Protein 5O58 (pdb70)

Organism: Thermotoga maritima (strain ATCC 43589 / DSM 3109 / JCM 10099 / NBRC 100826 / MSB8) (NCBI:txid243274)

Secondary structure (DSSP, 8-state):
---HHHHHHHHHT-SEEEEE--SS--HHHHHHHHHHHHHHHHTT-EEEEE-SSPPPGGGTTSTTGGGEESS-----SEEEEES-SSGGGGGGGGGGGGTS-EEEEE--TT----SSEEEE-TTSS-HHHHHHHHHHHHT----HHHHHHHHHHHHHHTTTTTSTT--HHHHHHHHHHHHTT--HHHHHHHHHS---HHHHHHHHHHHHH-EEETTTTEEEEEE-HHHHHHTT--TTTTTTHHHHHHTSTT-SEEEEEEE-STTEEEEEEEESSS--HHHHHHHTT-EEETTEEEEEEES--HHHHHHHHHHHHHHHHHHHH--

Solvent-accessible surface area: 14867 Å² total; per-residue (Å²): 115,34,38,48,116,64,0,22,112,2,0,60,100,41,82,77,0,3,0,0,0,6,33,78,6,61,6,0,0,0,0,0,0,0,0,0,0,22,0,0,59,100,64,67,22,98,4,55,0,0,1,41,73,117,40,18,71,23,6,117,126,5,33,121,17,135,56,16,42,89,113,26,146,43,109,13,65,0,0,0,0,0,5,1,20,21,39,91,75,0,14,90,11,71,82,39,40,131,146,17,58,3,0,0,0,0,4,55,78,66,16,83,74,36,13,100,69,18,22,39,36,70,77,10,11,0,0,0,1,0,0,17,58,0,0,147,52,30,60,18,150,22,70,58,61,1,0,8,0,0,12,0,0,0,0,34,38,0,10,39,50,175,61,95,53,24,72,130,77,2,106,92,1,9,140,77,0,68,158,72,34,8,72,33,122,36,0,25,76,8,33,85,125,47,136,64,166,58,21,121,130,0,41,49,23,0,88,137,63,47,86,80,50,57,149,22,84,0,0,39,0,69,0,32,36,72,1,0,96,137,29,109,6,51,48,60,11,4,84,53,18,5,23,97,0,34,77,59,232,37,2,8,0,0,0,1,0,16,24,43,75,156,17,60,0,72,0,12,0,58,1,76,108,100,8,54,0,39,80,1,0,147,84,41,67,20,15,30,82,65,53,31,8,15,4,63,32,111,69,79,140,10,114,91,3,21,69,139,1,15,54,52,0,32,86,47,8,99,114,32,95,150,138

InterPro domains:
  IPR001667 DDH domain [PF01368] (13-151)
  IPR003156 DHHA1 domain [PF02272] (212-308)
  IPR038763 DHH phosphoesterase superfamily [SSF64182] (11-306)
  IPR051319 Bifunctional oligoribonuclease/pAp-phosphatase and c-di-AMP PDE [PTHR47618] (1-319)

Structure (mmCIF, N/CA/C/O backbone):
data_5O58
#
_entry.id   5O58
#
_cell.length_a   70.370
_cell.length_b   88.340
_cell.length_c   124.270
_cell.angle_alpha   90.00
_cell.angle_beta   90.00
_cell.angle_gamma   90.00
#
_symmetry.space_group_name_H-M   'C 2 2 21'
#
loop_
_entity.id
_entity.type
_entity.pdbx_description
1 polymer 'phosphodiesterase TM1595'
2 polymer "RNA (5'-R(P*AP*G)-3')"
3 non-polymer 1,2-ETHANEDIOL
4 non-polymer 'ISOPROPYL ALCOHOL'
5 non-polymer 'CHLORIDE ION'
6 water water
#
loop_
_atom_site.group_PDB
_atom_site.id
_atom_site.type_symbol
_atom_site.label_atom_id
_atom_site.label_alt_id
_atom_site.label_comp_id
_atom_site.label_asym_id
_atom_site.label_entity_id
_atom_site.label_seq_id
_atom_site.pdbx_PDB_ins_code
_atom_site.Cartn_x
_atom_site.Cartn_y
_atom_site.Cartn_z
_atom_site.occupancy
_atom_site.B_iso_or_equiv
_atom_site.auth_seq_id
_atom_site.auth_comp_id
_atom_site.auth_asym_id
_atom_site.auth_atom_id
_atom_site.pdbx_PDB_model_num
ATOM 1 N N . GLY A 1 3 ? 3.771 -26.146 -1.331 1.00 84.68 -2 GLY A N 1
ATOM 2 C CA . GLY A 1 3 ? 2.391 -26.277 -0.901 1.00 82.18 -2 GLY A CA 1
ATOM 3 C C . GLY A 1 3 ? 1.678 -27.435 -1.570 1.00 79.94 -2 GLY A C 1
ATOM 4 O O . GLY A 1 3 ? 2.316 -28.385 -2.028 1.00 84.08 -2 GLY A O 1
ATOM 5 N N . SER A 1 4 ? 0.350 -27.361 -1.623 1.00 62.69 -1 SER A N 1
ATOM 6 C CA . SER A 1 4 ? -0.421 -28.398 -2.291 1.00 55.92 -1 SER A CA 1
ATOM 7 C C . SER A 1 4 ? -0.156 -28.368 -3.790 1.00 52.52 -1 SER A C 1
ATOM 8 O O . SER A 1 4 ? 0.025 -27.301 -4.385 1.00 44.19 -1 SER A O 1
ATOM 11 N N . GLY A 1 5 ? -0.110 -29.555 -4.395 1.00 41.23 0 GLY A N 1
ATOM 12 C CA . GLY A 1 5 ? -0.060 -29.671 -5.835 1.00 35.23 0 GLY A CA 1
ATOM 13 C C . GLY A 1 5 ? -1.452 -29.712 -6.426 1.00 34.74 0 GLY A C 1
ATOM 14 O O . GLY A 1 5 ? -2.462 -29.569 -5.735 1.00 32.75 0 GLY A O 1
ATOM 15 N N . MET A 1 6 ? -1.497 -29.931 -7.740 1.00 27.90 1 MET A N 1
ATOM 16 C CA . MET A 1 6 ? -2.783 -29.971 -8.424 1.00 28.76 1 MET A CA 1
ATOM 17 C C . MET A 1 6 ? -3.652 -31.120 -7.925 1.00 28.30 1 MET A C 1
ATOM 18 O O . MET A 1 6 ? -4.872 -30.975 -7.807 1.00 27.77 1 MET A O 1
ATOM 23 N N . ASP A 1 7 ? -3.051 -32.284 -7.663 1.00 30.67 2 ASP A N 1
ATOM 24 C CA . ASP A 1 7 ? -3.853 -33.447 -7.298 1.00 32.97 2 ASP A CA 1
ATOM 25 C C . ASP A 1 7 ? -4.670 -33.189 -6.039 1.00 28.88 2 ASP A C 1
ATOM 26 O O . ASP A 1 7 ? -5.834 -33.602 -5.949 1.00 29.00 2 ASP A O 1
ATOM 31 N N . GLU A 1 8 ? -4.087 -32.490 -5.066 1.00 29.46 3 GLU A N 1
ATOM 32 C CA . GLU A 1 8 ? -4.821 -32.176 -3.846 1.00 27.91 3 GLU A CA 1
ATOM 33 C C . GLU A 1 8 ? -5.969 -31.208 -4.117 1.00 29.29 3 GLU A C 1
ATOM 34 O O . GLU A 1 8 ? -7.059 -31.362 -3.553 1.00 29.04 3 GLU A O 1
ATOM 40 N N . ILE A 1 9 ? -5.747 -30.208 -4.981 1.00 26.33 4 ILE A N 1
ATOM 41 C CA . ILE A 1 9 ? -6.817 -29.273 -5.322 1.00 28.37 4 ILE A CA 1
ATOM 42 C C . ILE A 1 9 ? -7.939 -29.997 -6.060 1.00 28.34 4 ILE A C 1
ATOM 43 O O . ILE A 1 9 ? -9.123 -29.756 -5.803 1.00 26.66 4 ILE A O 1
ATOM 48 N N . VAL A 1 10 ? -7.586 -30.885 -6.997 1.00 26.86 5 VAL A N 1
ATOM 49 C CA . VAL A 1 10 ? -8.604 -31.651 -7.712 1.00 27.04 5 VAL A CA 1
ATOM 50 C C . VAL A 1 10 ? -9.444 -32.459 -6.731 1.00 28.72 5 VAL A C 1
ATOM 51 O O . VAL A 1 10 ? -10.676 -32.523 -6.848 1.00 26.04 5 VAL A O 1
ATOM 55 N N . LYS A 1 11 ? -8.801 -33.053 -5.721 1.00 26.08 6 LYS A N 1
ATOM 56 C CA . LYS A 1 11 ? -9.539 -33.824 -4.728 1.00 26.56 6 LYS A CA 1
ATOM 57 C C . LYS A 1 11 ? -10.507 -32.935 -3.952 1.00 28.97 6 LYS A C 1
ATOM 58 O O . LYS A 1 11 ? -11.684 -33.273 -3.786 1.00 29.03 6 LYS A O 1
ATOM 64 N N . VAL A 1 12 ? -10.030 -31.779 -3.479 1.00 27.36 7 VAL A N 1
ATOM 65 C CA . VAL A 1 12 ? -10.895 -30.887 -2.707 1.00 27.76 7 VAL A CA 1
ATOM 66 C C . VAL A 1 12 ? -12.069 -30.410 -3.552 1.00 26.64 7 VAL A C 1
ATOM 67 O O . VAL A 1 12 ? -13.214 -30.404 -3.089 1.00 26.83 7 VAL A O 1
ATOM 71 N N . LEU A 1 13 ? -11.814 -30.031 -4.815 1.00 23.54 8 LEU A N 1
ATOM 72 C CA . LEU A 1 13 ? -12.908 -29.609 -5.690 1.00 22.65 8 LEU A CA 1
ATOM 73 C C . LEU A 1 13 ? -13.914 -30.736 -5.894 1.00 28.65 8 LEU A C 1
ATOM 74 O O . LEU A 1 13 ? -15.125 -30.494 -5.966 1.00 26.13 8 LEU A O 1
ATOM 79 N N A SER A 1 14 ? -13.430 -31.975 -5.999 0.65 26.35 9 SER A N 1
ATOM 80 N N B SER A 1 14 ? -13.430 -31.978 -5.991 0.35 26.64 9 SER A N 1
ATOM 81 C CA A SER A 1 14 ? -14.329 -33.105 -6.203 0.65 26.45 9 SER A CA 1
ATOM 82 C CA B SER A 1 14 ? -14.330 -33.109 -6.193 0.35 26.33 9 SER A CA 1
ATOM 83 C C A SER A 1 14 ? -15.207 -33.376 -4.987 0.65 26.79 9 SER A C 1
ATOM 84 C C B SER A 1 14 ? -15.236 -33.335 -4.991 0.35 27.86 9 SER A C 1
ATOM 85 O O A SER A 1 14 ? -16.268 -33.995 -5.129 0.65 33.22 9 SER A O 1
ATOM 86 O O B SER A 1 14 ? -16.335 -33.882 -5.140 0.35 30.38 9 SER A O 1
ATOM 91 N N . GLN A 1 15 ? -14.806 -32.919 -3.805 1.00 29.21 10 GLN A N 1
ATOM 92 C CA . GLN A 1 15 ? -15.518 -33.235 -2.574 1.00 27.12 10 GLN A CA 1
ATOM 93 C C . GLN A 1 15 ? -16.596 -32.224 -2.207 1.00 31.15 10 GLN A C 1
ATOM 94 O O . GLN A 1 15 ? -17.296 -32.426 -1.209 1.00 32.49 10 GLN A O 1
ATOM 100 N N . HIS A 1 16 ? -16.752 -31.145 -2.970 1.00 28.94 11 HIS A N 1
ATOM 101 C CA . HIS A 1 16 ? -17.714 -30.110 -2.627 1.00 27.77 11 HIS A CA 1
ATOM 102 C C . HIS A 1 16 ? -18.539 -29.763 -3.853 1.00 26.21 11 HIS A C 1
ATOM 103 O O . HIS A 1 16 ? -17.998 -29.646 -4.954 1.00 27.30 11 HIS A O 1
ATOM 110 N N . ASP A 1 17 ? -19.848 -29.593 -3.663 1.00 28.11 12 ASP A N 1
ATOM 111 C CA . ASP A 1 17 ? -20.727 -29.368 -4.805 1.00 28.25 12 ASP A CA 1
ATOM 112 C C . ASP A 1 17 ? -21.363 -27.987 -4.847 1.00 27.77 12 ASP A C 1
ATOM 113 O O . ASP A 1 17 ? -22.036 -27.670 -5.831 1.00 30.18 12 ASP A O 1
ATOM 118 N N . ARG A 1 18 ? -21.188 -27.161 -3.820 1.00 27.00 13 ARG A N 1
ATOM 119 C CA . ARG A 1 18 ? -21.680 -25.787 -3.827 1.00 25.33 13 ARG A CA 1
ATOM 120 C C . ARG A 1 18 ? -20.470 -24.884 -3.677 1.00 26.51 13 ARG A C 1
ATOM 121 O O . ARG A 1 18 ? -19.876 -24.803 -2.595 1.00 28.04 13 ARG A O 1
ATOM 129 N N . ILE A 1 19 ? -20.098 -24.216 -4.762 1.00 25.90 14 ILE A N 1
ATOM 130 C CA . ILE A 1 19 ? -18.801 -23.566 -4.861 1.00 26.25 14 ILE A CA 1
ATOM 131 C C . ILE A 1 19 ? -18.996 -22.136 -5.339 1.00 26.56 14 ILE A C 1
ATOM 132 O O . ILE A 1 19 ? -19.753 -21.890 -6.284 1.00 26.19 14 ILE A O 1
ATOM 137 N N . LEU A 1 20 ? -18.327 -21.195 -4.683 1.00 23.78 15 LEU A N 1
ATOM 138 C CA . LEU A 1 20 ? -18.248 -19.815 -5.153 1.00 24.92 15 LEU A CA 1
ATOM 139 C C . LEU A 1 20 ? -16.845 -19.581 -5.695 1.00 24.10 15 LEU A C 1
ATOM 140 O O . LEU A 1 20 ? -15.861 -19.736 -4.958 1.00 25.64 15 LEU A O 1
ATOM 145 N N . VAL A 1 21 ? -16.754 -19.264 -6.989 1.00 21.92 16 VAL A N 1
ATOM 146 C CA . VAL A 1 21 ? -15.486 -18.955 -7.644 1.00 21.42 16 VAL A CA 1
ATOM 147 C C . VAL A 1 21 ? -15.319 -17.447 -7.665 1.00 23.94 16 VAL A C 1
ATOM 148 O O . VAL A 1 21 ? -16.184 -16.736 -8.193 1.00 27.59 16 VAL A O 1
ATOM 152 N N . VAL A 1 22 ? -14.202 -16.953 -7.131 1.00 21.84 17 VAL A N 1
ATOM 153 C CA . VAL A 1 22 ? -13.987 -15.516 -6.975 1.00 22.45 17 VAL A CA 1
ATOM 154 C C . VAL A 1 22 ? -12.690 -15.119 -7.660 1.00 23.46 17 VAL A C 1
ATOM 155 O O . VAL A 1 22 ? -11.663 -15.786 -7.492 1.00 25.97 17 VAL A O 1
ATOM 159 N N . GLY A 1 23 ? -12.747 -14.047 -8.452 1.00 22.96 18 GLY A N 1
ATOM 160 C CA . GLY A 1 23 ? -11.574 -13.430 -9.022 1.00 23.10 18 GLY A CA 1
ATOM 161 C C . GLY A 1 23 ? -11.257 -12.106 -8.345 1.00 23.64 18 GLY A C 1
ATOM 162 O O . GLY A 1 23 ? -11.909 -11.688 -7.393 1.00 27.07 18 GLY A O 1
ATOM 163 N N . HIS A 1 24 ? -10.218 -11.456 -8.855 1.00 26.04 19 HIS A N 1
ATOM 164 C CA . HIS A 1 24 ? -9.704 -10.252 -8.223 1.00 25.76 19 HIS A CA 1
ATOM 165 C C . HIS A 1 24 ? -10.304 -8.989 -8.827 1.00 27.78 19 HIS A C 1
ATOM 166 O O . HIS A 1 24 ? -10.794 -8.968 -9.963 1.00 30.10 19 HIS A O 1
ATOM 173 N N . ILE A 1 25 ? -10.255 -7.921 -8.026 1.00 27.63 20 ILE A N 1
ATOM 174 C CA . ILE A 1 25 ? -10.625 -6.603 -8.509 1.00 28.34 20 ILE A CA 1
ATOM 175 C C . ILE A 1 25 ? -9.647 -6.168 -9.600 1.00 32.58 20 ILE A C 1
ATOM 176 O O . ILE A 1 25 ? -8.544 -6.711 -9.742 1.00 30.28 20 ILE A O 1
ATOM 181 N N . MET A 1 26 ? -10.055 -5.162 -10.369 1.00 29.46 21 MET A N 1
ATOM 182 C CA . MET A 1 26 ? -9.405 -4.817 -11.625 1.00 27.57 21 MET A CA 1
ATOM 183 C C . MET A 1 26 ? -9.165 -6.081 -12.448 1.00 27.68 21 MET A C 1
ATOM 184 O O . MET A 1 26 ? -8.024 -6.410 -12.787 1.00 29.30 21 MET A O 1
ATOM 189 N N . PRO A 1 27 ? -10.223 -6.825 -12.767 1.00 26.15 22 PRO A N 1
ATOM 190 C CA . PRO A 1 27 ? -10.038 -8.102 -13.463 1.00 24.55 22 PRO A CA 1
ATOM 191 C C . PRO A 1 27 ? -9.434 -7.902 -14.850 1.00 27.78 22 PRO A C 1
ATOM 192 O O . PRO A 1 27 ? -9.771 -6.951 -15.562 1.00 30.90 22 PRO A O 1
ATOM 196 N N . ASP A 1 28 ? -8.517 -8.803 -15.218 1.00 24.94 23 ASP A N 1
ATOM 197 C CA . ASP A 1 28 ? -7.898 -8.824 -16.540 1.00 25.76 23 ASP A CA 1
ATOM 198 C C . ASP A 1 28 ? -8.335 -10.079 -17.300 1.00 23.38 23 ASP A C 1
ATOM 199 O O . ASP A 1 28 ? -9.230 -10.814 -16.865 1.00 22.43 23 ASP A O 1
ATOM 204 N N . GLY A 1 29 ? -7.706 -10.318 -18.460 1.00 22.48 24 GLY A N 1
ATOM 205 C CA . GLY A 1 29 ? -8.071 -11.481 -19.260 1.00 22.35 24 GLY A CA 1
ATOM 206 C C . GLY A 1 29 ? -7.903 -12.793 -18.514 1.00 22.00 24 GLY A C 1
ATOM 207 O O . GLY A 1 29 ? -8.775 -13.663 -18.563 1.00 22.09 24 GLY A O 1
ATOM 208 N N . ASP A 1 30 ? -6.776 -12.961 -17.817 1.00 20.98 25 ASP A N 1
ATOM 209 C CA . ASP A 1 30 ? -6.559 -14.206 -17.075 1.00 21.86 25 ASP A CA 1
ATOM 210 C C . ASP A 1 30 ? -7.575 -14.364 -15.944 1.00 22.11 25 ASP A C 1
ATOM 211 O O . ASP A 1 30 ? -8.029 -15.480 -15.652 1.00 22.42 25 ASP A O 1
ATOM 216 N N . CYS A 1 31 ? -7.961 -13.262 -15.296 1.00 21.32 26 CYS A N 1
ATOM 217 C CA . CYS A 1 31 ? -8.989 -13.361 -14.264 1.00 21.68 26 CYS A CA 1
ATOM 218 C C . CYS A 1 31 ? -10.307 -13.838 -14.858 1.00 21.61 26 CYS A C 1
ATOM 219 O O . CYS A 1 31 ? -10.903 -14.808 -14.375 1.00 20.97 26 CYS A O 1
ATOM 222 N N . VAL A 1 32 ? -10.781 -13.163 -15.911 1.00 20.98 27 VAL A N 1
ATOM 223 C CA . VAL A 1 32 ? -12.058 -13.536 -16.519 1.00 23.17 27 VAL A CA 1
ATOM 224 C C . VAL A 1 32 ? -11.991 -14.968 -17.036 1.00 22.49 27 VAL A C 1
ATOM 225 O O . VAL A 1 32 ? -12.904 -15.777 -16.814 1.00 22.54 27 VAL A O 1
ATOM 229 N N . SER A 1 33 ? -10.886 -15.302 -17.709 1.00 21.09 28 SER A N 1
ATOM 230 C CA . SER A 1 33 ? -10.687 -16.636 -18.272 1.00 20.96 28 SER A CA 1
ATOM 231 C C . SER A 1 33 ? -10.711 -17.704 -17.186 1.00 22.17 28 SER A C 1
ATOM 232 O O . SER A 1 33 ? -11.380 -18.738 -17.324 1.00 21.26 28 SER A O 1
ATOM 235 N N . SER A 1 34 ? -9.980 -17.469 -16.091 1.00 19.27 29 SER A N 1
ATOM 236 C CA . SER A 1 34 ? -9.887 -18.467 -15.029 1.00 21.40 29 SER A CA 1
ATOM 237 C C . SER A 1 34 ? -11.205 -18.602 -14.279 1.00 22.17 29 SER A C 1
ATOM 238 O O . SER A 1 34 ? -11.645 -19.721 -13.979 1.00 20.88 29 SER A O 1
ATOM 241 N N . VAL A 1 35 ? -11.848 -17.479 -13.957 1.00 20.92 30 VAL A N 1
ATOM 242 C CA . VAL A 1 35 ? -13.135 -17.541 -13.268 1.00 21.56 30 VAL A CA 1
ATOM 243 C C . VAL A 1 35 ? -14.144 -18.323 -14.098 1.00 20.28 30 VAL A C 1
ATOM 244 O O . VAL A 1 35 ? -14.800 -19.246 -13.602 1.00 22.73 30 VAL A O 1
ATOM 248 N N . LEU A 1 36 ? -14.318 -17.938 -15.368 1.00 19.41 31 LEU A N 1
ATOM 249 C CA . LEU A 1 36 ? -15.364 -18.566 -16.168 1.00 22.26 31 LEU A CA 1
ATOM 250 C C . LEU A 1 36 ? -15.002 -19.994 -16.559 1.00 22.21 31 LEU A C 1
ATOM 251 O O . LEU A 1 36 ? -15.876 -20.865 -16.585 1.00 21.56 31 LEU A O 1
ATOM 256 N N . SER A 1 37 ? -13.730 -20.271 -16.861 1.00 20.33 32 SER A N 1
ATOM 257 C CA . SER A 1 37 ? -13.380 -21.638 -17.255 1.00 19.63 32 SER A CA 1
ATOM 258 C C . SER A 1 37 ? -13.583 -22.610 -16.100 1.00 21.98 32 SER A C 1
ATOM 259 O O . SER A 1 37 ? -14.058 -23.735 -16.306 1.00 21.55 32 SER A O 1
ATOM 262 N N . LEU A 1 38 ? -13.237 -22.193 -14.876 1.00 20.42 33 LEU A N 1
ATOM 263 C CA . LEU A 1 38 ? -13.435 -23.079 -13.731 1.00 20.46 33 LEU A CA 1
ATOM 264 C C . LEU A 1 38 ? -14.909 -23.181 -13.368 1.00 21.25 33 LEU A C 1
ATOM 265 O O . LEU A 1 38 ? -15.400 -24.276 -13.067 1.00 21.30 33 LEU A O 1
ATOM 270 N N . THR A 1 39 ? -15.631 -22.054 -13.394 1.00 21.09 34 THR A N 1
ATOM 271 C CA . THR A 1 39 ? -17.057 -22.085 -13.075 1.00 21.76 34 THR A CA 1
ATOM 272 C C . THR A 1 39 ? -17.802 -23.019 -14.016 1.00 22.62 34 THR A C 1
ATOM 273 O O . THR A 1 39 ? -18.573 -23.886 -13.578 1.00 23.79 34 THR A O 1
ATOM 277 N N A LEU A 1 40 ? -17.575 -22.868 -15.323 0.55 22.87 35 LEU A N 1
ATOM 278 N N B LEU A 1 40 ? -17.583 -22.854 -15.323 0.45 22.58 35 LEU A N 1
ATOM 279 C CA A LEU A 1 40 ? -18.297 -23.693 -16.287 0.55 22.09 35 LEU A CA 1
ATOM 280 C CA B LEU A 1 40 ? -18.277 -23.687 -16.299 0.45 22.48 35 LEU A CA 1
ATOM 281 C C A LEU A 1 40 ? -17.833 -25.143 -16.241 0.55 24.05 35 LEU A C 1
ATOM 282 C C B LEU A 1 40 ? -17.838 -25.138 -16.202 0.45 24.17 35 LEU A C 1
ATOM 283 O O A LEU A 1 40 ? -18.645 -26.061 -16.409 0.55 22.88 35 LEU A O 1
ATOM 284 O O B LEU A 1 40 ? -18.667 -26.050 -16.303 0.45 23.57 35 LEU A O 1
ATOM 293 N N . GLY A 1 41 ? -16.536 -25.371 -16.025 1.00 24.14 36 GLY A N 1
ATOM 294 C CA . GLY A 1 41 ? -16.051 -26.737 -15.881 1.00 22.36 36 GLY A CA 1
ATOM 295 C C . GLY A 1 41 ? -16.685 -27.453 -14.704 1.00 23.53 36 GLY A C 1
ATOM 296 O O . GLY A 1 41 ? -17.149 -28.591 -14.826 1.00 23.15 36 GLY A O 1
ATOM 297 N N . LEU A 1 42 ? -16.754 -26.775 -13.558 1.00 22.08 37 LEU A N 1
ATOM 298 C CA . LEU A 1 42 ? -17.375 -27.373 -12.382 1.00 19.75 37 LEU A CA 1
ATOM 299 C C . LEU A 1 42 ? -18.863 -27.612 -12.605 1.00 24.36 37 LEU A C 1
ATOM 300 O O . LEU A 1 42 ? -19.414 -28.606 -12.121 1.00 23.86 37 LEU A O 1
ATOM 305 N N . GLU A 1 43 ? -19.535 -26.700 -13.314 1.00 22.00 38 GLU A N 1
ATOM 306 C CA . GLU A 1 43 ? -20.950 -26.890 -13.612 1.00 24.32 38 GLU A CA 1
ATOM 307 C C . GLU A 1 43 ? -21.178 -28.090 -14.518 1.00 22.68 38 GLU A C 1
ATOM 308 O O . GLU A 1 43 ? -22.221 -28.743 -14.413 1.00 24.26 38 GLU A O 1
ATOM 314 N N . LYS A 1 44 ? -20.234 -28.390 -15.419 1.00 22.02 39 LYS A N 1
ATOM 315 C CA . LYS A 1 44 ? -20.379 -29.582 -16.250 1.00 21.61 39 LYS A CA 1
ATOM 316 C C . LYS A 1 44 ? -20.279 -30.863 -15.435 1.00 24.73 39 LYS A C 1
ATOM 317 O O . LYS A 1 44 ? -20.774 -31.904 -15.881 1.00 24.61 39 LYS A O 1
ATOM 323 N N . LEU A 1 45 ? -19.668 -30.807 -14.246 1.00 23.51 40 LEU A N 1
ATOM 324 C CA . LEU A 1 45 ? -19.692 -31.931 -13.315 1.00 23.64 40 LEU A CA 1
ATOM 325 C C . LEU A 1 45 ? -20.979 -31.987 -12.511 1.00 23.03 40 LEU A C 1
ATOM 326 O O . LEU A 1 45 ? -21.110 -32.849 -11.627 1.00 28.08 40 LEU A O 1
ATOM 331 N N . GLY A 1 46 ? -21.924 -31.091 -12.784 1.00 23.62 41 GLY A N 1
ATOM 332 C CA . GLY A 1 46 ? -23.196 -31.058 -12.105 1.00 22.74 41 GLY A CA 1
ATOM 333 C C . GLY A 1 46 ? -23.230 -30.198 -10.862 1.00 23.46 41 GLY A C 1
ATOM 334 O O . GLY A 1 46 ? -24.255 -30.181 -10.164 1.00 24.62 41 GLY A O 1
ATOM 335 N N . LYS A 1 47 ? -22.148 -29.496 -10.553 1.00 22.20 42 LYS A N 1
ATOM 336 C CA . LYS A 1 47 ? -22.088 -28.761 -9.299 1.00 22.65 42 LYS A CA 1
ATOM 337 C C . LYS A 1 47 ? -22.834 -27.432 -9.411 1.00 24.45 42 LYS A C 1
ATOM 338 O O . LYS A 1 47 ? -23.034 -26.884 -10.506 1.00 24.48 42 LYS A O 1
ATOM 344 N N . GLU A 1 48 ? -23.266 -26.921 -8.257 1.00 24.53 43 GLU A N 1
ATOM 345 C CA . GLU A 1 48 ? -23.911 -25.617 -8.172 1.00 24.22 43 GLU A CA 1
ATOM 346 C C . GLU A 1 48 ? -22.824 -24.578 -7.914 1.00 25.66 43 GLU A C 1
ATOM 347 O O . GLU A 1 48 ? -22.192 -24.576 -6.850 1.00 26.34 43 GLU A O 1
ATOM 353 N N . VAL A 1 49 ? -22.614 -23.690 -8.878 1.00 25.72 44 VAL A N 1
ATOM 354 C CA . VAL A 1 49 ? -21.454 -22.809 -8.877 1.00 25.89 44 VAL A CA 1
ATOM 355 C C . VAL A 1 49 ? -21.897 -21.406 -9.248 1.00 27.56 44 VAL A C 1
ATOM 356 O O . VAL A 1 49 ? -22.612 -21.210 -10.236 1.00 27.62 44 VAL A O 1
ATOM 360 N N . LYS A 1 50 ? -21.482 -20.429 -8.457 1.00 23.71 45 LYS A N 1
ATOM 361 C CA A LYS A 1 50 ? -21.599 -19.033 -8.837 0.52 24.15 45 LYS A CA 1
ATOM 362 C CA B LYS A 1 50 ? -21.599 -19.037 -8.848 0.48 24.16 45 LYS A CA 1
ATOM 363 C C . LYS A 1 50 ? -20.201 -18.449 -8.968 1.00 24.76 45 LYS A C 1
ATOM 364 O O . LYS A 1 50 ? -19.238 -18.957 -8.383 1.00 25.77 45 LYS A O 1
ATOM 375 N N . ALA A 1 51 ? -20.103 -17.390 -9.764 1.00 23.14 46 ALA A N 1
ATOM 376 C CA . ALA A 1 51 ? -18.859 -16.688 -10.036 1.00 23.58 46 ALA A CA 1
ATOM 377 C C . ALA A 1 51 ? -19.017 -15.248 -9.578 1.00 27.19 46 ALA A C 1
ATOM 378 O O . ALA A 1 51 ? -20.093 -14.664 -9.731 1.00 28.43 46 ALA A O 1
ATOM 380 N N . ALA A 1 52 ? -17.952 -14.661 -9.035 1.00 24.87 47 ALA A N 1
ATOM 381 C CA . ALA A 1 52 ? -18.079 -13.305 -8.516 1.00 25.10 47 ALA A CA 1
ATOM 382 C C . ALA A 1 52 ? -16.764 -12.548 -8.619 1.00 27.90 47 ALA A C 1
ATOM 383 O O . ALA A 1 52 ? -15.689 -13.128 -8.446 1.00 25.43 47 ALA A O 1
ATOM 385 N N . VAL A 1 53 ? -16.871 -11.248 -8.908 1.00 26.70 48 VAL A N 1
ATOM 386 C CA . VAL A 1 53 ? -15.760 -10.298 -8.877 1.00 27.33 48 VAL A CA 1
ATOM 387 C C . VAL A 1 53 ? -16.309 -9.003 -8.295 1.00 26.35 48 VAL A C 1
ATOM 388 O O . VAL A 1 53 ? -17.347 -8.513 -8.748 1.00 29.54 48 VAL A O 1
ATOM 392 N N . ASP A 1 54 ? -15.639 -8.465 -7.273 1.00 25.65 49 ASP A N 1
ATOM 393 C CA . ASP A 1 54 ? -16.095 -7.243 -6.605 1.00 28.31 49 ASP A CA 1
ATOM 394 C C . ASP A 1 54 ? -15.583 -6.011 -7.352 1.00 31.31 49 ASP A C 1
ATOM 395 O O . ASP A 1 54 ? -14.858 -5.165 -6.817 1.00 33.26 49 ASP A O 1
ATOM 400 N N . TYR A 1 55 ? -15.995 -5.910 -8.613 1.00 26.35 50 TYR A N 1
ATOM 401 C CA . TYR A 1 55 ? -15.474 -4.872 -9.494 1.00 29.75 50 TYR A CA 1
ATOM 402 C C . TYR A 1 55 ? -16.246 -4.889 -10.804 1.00 29.47 50 TYR A C 1
ATOM 403 O O . TYR A 1 55 ? -16.731 -5.937 -11.249 1.00 30.38 50 TYR A O 1
ATOM 412 N N . LYS A 1 56 ? -16.329 -3.716 -11.427 1.00 33.39 51 LYS A N 1
ATOM 413 C CA . LYS A 1 56 ? -16.902 -3.626 -12.761 1.00 33.27 51 LYS A CA 1
ATOM 414 C C . LYS A 1 56 ? -16.064 -4.431 -13.748 1.00 32.29 51 LYS A C 1
ATOM 415 O O . LYS A 1 56 ? -14.830 -4.402 -13.710 1.00 31.18 51 LYS A O 1
ATOM 421 N N . ILE A 1 57 ? -16.744 -5.160 -14.622 1.00 30.71 52 ILE A N 1
ATOM 422 C CA . ILE A 1 57 ? -16.061 -5.930 -15.663 1.00 26.76 52 ILE A CA 1
ATOM 423 C C . ILE A 1 57 ? -15.733 -4.993 -16.825 1.00 27.46 52 ILE A C 1
ATOM 424 O O . ILE A 1 57 ? -16.634 -4.290 -17.312 1.00 30.55 52 ILE A O 1
ATOM 429 N N . PRO A 1 58 ? -14.476 -4.930 -17.270 1.00 25.86 53 PRO A N 1
ATOM 430 C CA . PRO A 1 58 ? -14.125 -4.029 -18.381 1.00 26.60 53 PRO A CA 1
ATOM 431 C C . PRO A 1 58 ? -14.944 -4.299 -19.633 1.00 30.59 53 PRO A C 1
ATOM 432 O O . PRO A 1 58 ? -15.311 -5.439 -19.935 1.00 27.52 53 PRO A O 1
ATOM 436 N N . TYR A 1 59 ? -15.178 -3.224 -20.396 1.00 27.92 54 TYR A N 1
ATOM 437 C CA . TYR A 1 59 ? -16.069 -3.301 -21.553 1.00 27.17 54 TYR A CA 1
ATOM 438 C C . TYR A 1 59 ? -15.586 -4.308 -22.591 1.00 26.32 54 TYR A C 1
ATOM 439 O O . TYR A 1 59 ? -16.405 -4.863 -23.331 1.00 29.26 54 TYR A O 1
ATOM 448 N N . VAL A 1 60 ? -14.277 -4.559 -22.676 1.00 24.94 55 VAL A N 1
ATOM 449 C CA . VAL A 1 60 ? -13.791 -5.456 -23.723 1.00 23.92 55 VAL A CA 1
ATOM 450 C C . VAL A 1 60 ? -14.275 -6.885 -23.526 1.00 27.02 55 VAL A C 1
ATOM 451 O O . VAL A 1 60 ? -14.147 -7.706 -24.442 1.00 26.47 55 VAL A O 1
ATOM 455 N N . PHE A 1 61 ? -14.850 -7.208 -22.367 1.00 24.55 56 PHE A N 1
ATOM 456 C CA . PHE A 1 61 ? -15.335 -8.559 -22.128 1.00 25.36 56 PHE A CA 1
ATOM 457 C C . PHE A 1 61 ? -16.822 -8.718 -22.400 1.00 27.69 56 PHE A C 1
ATOM 458 O O . PHE A 1 61 ? -17.334 -9.837 -22.296 1.00 27.68 56 PHE A O 1
ATOM 466 N N . GLU A 1 62 ? -17.515 -7.645 -22.796 1.00 28.41 57 GLU A N 1
ATOM 467 C CA . GLU A 1 62 ? -18.976 -7.648 -22.784 1.00 33.77 57 GLU A CA 1
ATOM 468 C C . GLU A 1 62 ? -19.594 -8.627 -23.779 1.00 31.64 57 GLU A C 1
ATOM 469 O O . GLU A 1 62 ? -20.734 -9.052 -23.569 1.00 32.68 57 GLU A O 1
ATOM 475 N N . LYS A 1 63 ? -18.899 -8.993 -24.854 1.00 30.09 58 LYS A N 1
ATOM 476 C CA . LYS A 1 63 ? -19.479 -9.926 -25.815 1.00 28.56 58 LYS A CA 1
ATOM 477 C C . LYS A 1 63 ? -19.042 -11.365 -25.587 1.00 30.57 58 LYS A C 1
ATOM 478 O O . LYS A 1 63 ? -19.446 -12.251 -26.351 1.00 30.06 58 LYS A O 1
ATOM 484 N N . PHE A 1 64 ? -18.264 -11.631 -24.543 1.00 25.57 59 PHE A N 1
ATOM 485 C CA . PHE A 1 64 ? -17.770 -12.982 -24.340 1.00 26.51 59 PHE A CA 1
ATOM 486 C C . PHE A 1 64 ? -18.899 -13.891 -23.863 1.00 26.28 59 PHE A C 1
ATOM 487 O O . PHE A 1 64 ? -19.761 -13.466 -23.083 1.00 27.00 59 PHE A O 1
ATOM 495 N N . PRO A 1 65 ? -18.918 -15.144 -24.301 1.00 26.85 60 PRO A N 1
ATOM 496 C CA . PRO A 1 65 ? -19.983 -16.055 -23.866 1.00 26.80 60 PRO A CA 1
ATOM 497 C C . PRO A 1 65 ? -19.977 -16.194 -22.352 1.00 26.95 60 PRO A C 1
ATOM 498 O O . PRO A 1 65 ? -18.922 -16.332 -21.731 1.00 26.12 60 PRO A O 1
ATOM 502 N N . TYR A 1 66 ? -21.168 -16.098 -21.760 1.00 24.64 61 TYR A N 1
ATOM 503 C CA . TYR A 1 66 ? -21.410 -16.297 -20.329 1.00 24.77 61 TYR A CA 1
ATOM 504 C C . TYR A 1 66 ? -20.754 -15.245 -19.450 1.00 27.33 61 TYR A C 1
ATOM 505 O O . TYR A 1 66 ? -20.617 -15.453 -18.238 1.00 27.28 61 TYR A O 1
ATOM 514 N N . ILE A 1 67 ? -20.369 -14.095 -20.006 1.00 25.90 62 ILE A N 1
ATOM 515 C CA . ILE A 1 67 ? -19.750 -13.077 -19.158 1.00 24.08 62 ILE A CA 1
ATOM 516 C C . ILE A 1 67 ? -20.704 -12.621 -18.061 1.00 27.73 62 ILE A C 1
ATOM 517 O O . ILE A 1 67 ? -20.266 -12.238 -16.971 1.00 25.68 62 ILE A O 1
ATOM 522 N N . ASP A 1 68 ? -22.016 -12.691 -18.305 1.00 28.97 63 ASP A N 1
ATOM 523 C CA . ASP A 1 68 ? -22.982 -12.275 -17.294 1.00 29.54 63 ASP A CA 1
ATOM 524 C C . ASP A 1 68 ? -23.046 -13.233 -16.112 1.00 29.31 63 ASP A C 1
ATOM 525 O O . ASP A 1 68 ? -23.682 -12.903 -15.107 1.00 32.06 63 ASP A O 1
ATOM 530 N N . LYS A 1 69 ? -22.419 -14.408 -16.216 1.00 26.37 64 LYS A N 1
ATOM 531 C CA . LYS A 1 69 ? -22.327 -15.322 -15.083 1.00 26.54 64 LYS A CA 1
ATOM 532 C C . LYS A 1 69 ? -21.499 -14.739 -13.941 1.00 26.44 64 LYS A C 1
ATOM 533 O O . LYS A 1 69 ? -21.696 -15.134 -12.784 1.00 31.66 64 LYS A O 1
ATOM 539 N N . ILE A 1 70 ? -20.596 -13.799 -14.220 1.00 25.22 65 ILE A N 1
ATOM 540 C CA . ILE A 1 70 ? -19.830 -13.157 -13.152 1.00 26.12 65 ILE A CA 1
ATOM 541 C C . ILE A 1 70 ? -20.703 -12.103 -12.479 1.00 29.66 65 ILE A C 1
ATOM 542 O O . ILE A 1 70 ? -21.120 -11.129 -13.116 1.00 29.50 65 ILE A O 1
ATOM 547 N N . GLU A 1 71 ? -20.962 -12.283 -11.187 1.00 26.43 66 GLU A N 1
ATOM 548 C CA . GLU A 1 71 ? -21.846 -11.420 -10.420 1.00 29.03 66 GLU A CA 1
ATOM 549 C C . GLU A 1 71 ? -21.050 -10.510 -9.494 1.00 35.54 66 GLU A C 1
ATOM 550 O O . GLU A 1 71 ? -19.935 -10.826 -9.075 1.00 32.46 66 GLU A O 1
ATOM 556 N N . GLU A 1 72 ? -21.659 -9.375 -9.154 1.00 33.04 67 GLU A N 1
ATOM 557 C CA . GLU A 1 72 ? -21.119 -8.517 -8.106 1.00 38.05 67 GLU A CA 1
ATOM 558 C C . GLU A 1 72 ? -21.724 -8.819 -6.744 1.00 41.29 67 GLU A C 1
ATOM 559 O O . GLU A 1 72 ? -21.027 -8.718 -5.725 1.00 37.89 67 GLU A O 1
ATOM 565 N N . ASN A 1 73 ? -22.999 -9.208 -6.695 1.00 37.76 68 ASN A N 1
ATOM 566 C CA . ASN A 1 73 ? -23.689 -9.505 -5.438 1.00 44.63 68 ASN A CA 1
ATOM 567 C C . ASN A 1 73 ? -24.327 -10.884 -5.507 1.00 46.36 68 ASN A C 1
ATOM 568 O O . ASN A 1 73 ? -25.554 -11.011 -5.585 1.00 54.82 68 ASN A O 1
ATOM 573 N N . PRO A 1 74 ? -23.522 -11.944 -5.474 1.00 42.43 69 PRO A N 1
ATOM 574 C CA . PRO A 1 74 ? -24.096 -13.293 -5.422 1.00 47.11 69 PRO A CA 1
ATOM 575 C C . PRO A 1 74 ? -24.856 -13.508 -4.122 1.00 48.93 69 PRO A C 1
ATOM 576 O O . PRO A 1 74 ? -24.358 -13.210 -3.035 1.00 47.29 69 PRO A O 1
ATOM 580 N N . ASN A 1 75 ? -26.080 -14.011 -4.243 1.00 51.05 70 ASN A N 1
ATOM 581 C CA . ASN A 1 75 ? -26.864 -14.444 -3.089 1.00 53.71 70 ASN A CA 1
ATOM 582 C C . ASN A 1 75 ? -26.712 -15.957 -3.016 1.00 49.54 70 ASN A C 1
ATOM 583 O O . ASN A 1 75 ? -27.358 -16.694 -3.766 1.00 58.41 70 ASN A O 1
ATOM 588 N N . PHE A 1 76 ? -25.852 -16.419 -2.112 1.00 41.98 71 PHE A N 1
ATOM 589 C CA . PHE A 1 76 ? -25.314 -17.766 -2.218 1.00 36.66 71 PHE A CA 1
ATOM 590 C C . PHE A 1 76 ? -24.689 -18.172 -0.892 1.00 46.95 71 PHE A C 1
ATOM 591 O O . PHE A 1 76 ? -24.057 -17.353 -0.223 1.00 50.06 71 PHE A O 1
ATOM 599 N N . ASP A 1 77 ? -24.862 -19.443 -0.527 1.00 45.30 72 ASP A N 1
ATOM 600 C CA . ASP A 1 77 ? -24.287 -20.020 0.687 1.00 47.83 72 ASP A CA 1
ATOM 601 C C . ASP A 1 77 ? -23.350 -21.152 0.273 1.00 36.62 72 ASP A C 1
ATOM 602 O O . ASP A 1 77 ? -23.731 -22.330 0.306 1.00 38.34 72 ASP A O 1
ATOM 607 N N . PRO A 1 78 ? -22.117 -20.834 -0.113 1.00 33.26 73 PRO A N 1
ATOM 608 C CA . PRO A 1 78 ? -21.216 -21.865 -0.637 1.00 32.03 73 PRO A CA 1
ATOM 609 C C . PRO A 1 78 ? -20.589 -22.712 0.460 1.00 34.87 73 PRO A C 1
ATOM 610 O O . PRO A 1 78 ? -20.398 -22.268 1.595 1.00 35.64 73 PRO A O 1
ATOM 614 N N . GLU A 1 79 ? -20.262 -23.951 0.103 1.00 28.73 74 GLU A N 1
ATOM 615 C CA A GLU A 1 79 ? -19.477 -24.851 0.944 0.62 31.85 74 GLU A CA 1
ATOM 616 C CA B GLU A 1 79 ? -19.480 -24.758 1.023 0.38 33.03 74 GLU A CA 1
ATOM 617 C C . GLU A 1 79 ? -17.985 -24.647 0.764 1.00 35.74 74 GLU A C 1
ATOM 618 O O . GLU A 1 79 ? -17.195 -25.067 1.619 1.00 31.03 74 GLU A O 1
ATOM 629 N N . LEU A 1 80 ? -17.587 -24.054 -0.359 1.00 27.13 75 LEU A N 1
ATOM 630 C CA . LEU A 1 80 ? -16.189 -23.924 -0.714 1.00 26.28 75 LEU A CA 1
ATOM 631 C C . LEU A 1 80 ? -16.031 -22.625 -1.482 1.00 24.99 75 LEU A C 1
ATOM 632 O O . LEU A 1 80 ? -16.832 -22.333 -2.374 1.00 27.50 75 LEU A O 1
ATOM 637 N N . LEU A 1 81 ? -15.021 -21.849 -1.111 1.00 23.54 76 LEU A N 1
ATOM 638 C CA . LEU A 1 81 ? -14.622 -20.654 -1.841 1.00 24.97 76 LEU A CA 1
ATOM 639 C C . LEU A 1 81 ? -13.379 -21.000 -2.652 1.00 29.62 76 LEU A C 1
ATOM 640 O O . LEU A 1 81 ? -12.415 -21.545 -2.106 1.00 29.40 76 LEU A O 1
ATOM 645 N N . VAL A 1 82 ? -13.403 -20.719 -3.954 1.00 24.12 77 VAL A N 1
ATOM 646 C CA . VAL A 1 82 ? -12.241 -20.957 -4.799 1.00 22.93 77 VAL A CA 1
ATOM 647 C C . VAL A 1 82 ? -11.821 -19.611 -5.367 1.00 24.52 77 VAL A C 1
ATOM 648 O O . VAL A 1 82 ? -12.567 -18.996 -6.138 1.00 26.20 77 VAL A O 1
ATOM 652 N N . VAL A 1 83 ? -10.638 -19.147 -4.976 1.00 23.01 78 VAL A N 1
ATOM 653 C CA . VAL A 1 83 ? -10.111 -17.850 -5.392 1.00 22.25 78 VAL A CA 1
ATOM 654 C C . VAL A 1 83 ? -9.058 -18.090 -6.465 1.00 24.78 78 VAL A C 1
ATOM 655 O O . VAL A 1 83 ? -8.084 -18.815 -6.226 1.00 27.19 78 VAL A O 1
ATOM 659 N N . VAL A 1 84 ? -9.220 -17.464 -7.641 1.00 22.78 79 VAL A N 1
ATOM 660 C CA . VAL A 1 84 ? -8.344 -17.718 -8.780 1.00 23.31 79 VAL A CA 1
ATOM 661 C C . VAL A 1 84 ? -7.629 -16.433 -9.186 1.00 23.78 79 VAL A C 1
ATOM 662 O O . VAL A 1 84 ? -8.231 -15.355 -9.247 1.00 24.20 79 VAL A O 1
ATOM 666 N N . ASN A 1 85 ? -6.328 -16.557 -9.438 1.00 22.79 80 ASN A N 1
ATOM 667 C CA . ASN A 1 85 ? -5.473 -15.518 -10.014 1.00 22.33 80 ASN A CA 1
ATOM 668 C C . ASN A 1 85 ? -5.272 -14.329 -9.090 1.00 22.70 80 ASN A C 1
ATOM 669 O O . ASN A 1 85 ? -4.773 -13.290 -9.540 1.00 25.96 80 ASN A O 1
ATOM 674 N N . ALA A 1 86 ? -5.612 -14.452 -7.808 1.00 23.32 81 ALA A N 1
ATOM 675 C CA . ALA A 1 86 ? -5.486 -13.363 -6.852 1.00 26.30 81 ALA A CA 1
ATOM 676 C C . ALA A 1 86 ? -4.381 -13.702 -5.866 1.00 25.40 81 ALA A C 1
ATOM 677 O O . ALA A 1 86 ? -4.413 -14.759 -5.228 1.00 26.80 81 ALA A O 1
ATOM 679 N N . SER A 1 87 ? -3.422 -12.792 -5.726 1.00 26.32 82 SER A N 1
ATOM 680 C CA A SER A 1 87 ? -2.207 -13.029 -4.956 0.51 27.29 82 SER A CA 1
ATOM 681 C CA B SER A 1 87 ? -2.235 -13.104 -4.947 0.49 27.54 82 SER A CA 1
ATOM 682 C C . SER A 1 87 ? -2.402 -12.852 -3.454 1.00 25.36 82 SER A C 1
ATOM 683 O O . SER A 1 87 ? -1.597 -13.369 -2.673 1.00 27.22 82 SER A O 1
ATOM 688 N N . SER A 1 88 ? -3.432 -12.119 -3.028 1.00 25.13 83 SER A N 1
ATOM 689 C CA . SER A 1 88 ? -3.578 -11.796 -1.614 1.00 26.02 83 SER A CA 1
ATOM 690 C C . SER A 1 88 ? -5.043 -11.492 -1.326 1.00 28.52 83 SER A C 1
ATOM 691 O O . SER A 1 88 ? -5.794 -11.121 -2.237 1.00 27.83 83 SER A O 1
ATOM 694 N N . PRO A 1 89 ? -5.470 -11.604 -0.059 1.00 26.07 84 PRO A N 1
ATOM 695 C CA . PRO A 1 89 ? -6.900 -11.429 0.249 1.00 25.11 84 PRO A CA 1
ATOM 696 C C . PRO A 1 89 ? -7.446 -10.064 -0.125 1.00 26.24 84 PRO A C 1
ATOM 697 O O . PRO A 1 89 ? -8.605 -9.974 -0.556 1.00 28.30 84 PRO A O 1
ATOM 701 N N . ASP A 1 90 ? -6.653 -8.996 0.017 1.00 26.35 85 ASP A N 1
ATOM 702 C CA . ASP A 1 90 ? -7.162 -7.674 -0.336 1.00 29.69 85 ASP A CA 1
ATOM 703 C C . ASP A 1 90 ? -7.565 -7.596 -1.805 1.00 34.63 85 ASP A C 1
ATOM 704 O O . ASP A 1 90 ? -8.429 -6.786 -2.166 1.00 34.43 85 ASP A O 1
ATOM 709 N N . ARG A 1 91 ? -6.990 -8.448 -2.652 1.00 28.52 86 ARG A N 1
ATOM 710 C CA . ARG A 1 91 ? -7.258 -8.371 -4.078 1.00 27.20 86 ARG A CA 1
ATOM 711 C C . ARG A 1 91 ? -8.647 -8.864 -4.459 1.00 27.22 86 ARG A C 1
ATOM 712 O O . ARG A 1 91 ? -9.051 -8.665 -5.611 1.00 27.61 86 ARG A O 1
ATOM 720 N N . ILE A 1 92 ? -9.386 -9.511 -3.556 1.00 28.25 87 ILE A N 1
ATOM 721 C CA . ILE A 1 92 ? -10.730 -9.973 -3.895 1.00 26.55 87 ILE A CA 1
ATOM 722 C C . ILE A 1 92 ? -11.811 -9.095 -3.274 1.00 27.14 87 ILE A C 1
ATOM 723 O O . ILE A 1 92 ? -12.991 -9.451 -3.307 1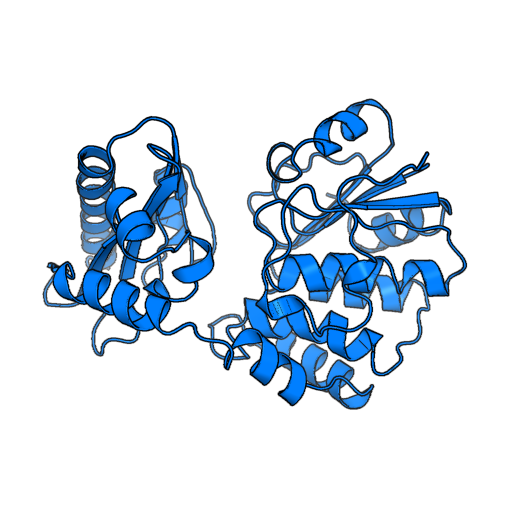.00 28.19 87 ILE A O 1
ATOM 728 N N . GLY A 1 93 ? -11.438 -7.940 -2.734 1.00 28.96 88 GLY A N 1
ATOM 729 C CA . GLY A 1 93 ? -12.450 -6.992 -2.296 1.00 28.46 88 GLY A CA 1
ATOM 730 C C . GLY A 1 93 ? -13.285 -7.544 -1.162 1.00 27.74 88 GLY A C 1
ATOM 731 O O . GLY A 1 93 ? -12.773 -8.175 -0.233 1.00 29.88 88 GLY A O 1
ATOM 732 N N . LYS A 1 94 ? -14.598 -7.306 -1.237 1.00 29.97 89 LYS A N 1
ATOM 733 C CA . LYS A 1 94 ? -15.473 -7.634 -0.117 1.00 30.74 89 LYS A CA 1
ATOM 734 C C . LYS A 1 94 ? -15.533 -9.130 0.155 1.00 29.39 89 LYS A C 1
ATOM 735 O O . LYS A 1 94 ? -15.883 -9.534 1.269 1.00 33.46 89 LYS A O 1
ATOM 741 N N . PHE A 1 95 ? -15.191 -9.962 -0.830 1.00 27.34 90 PHE A N 1
ATOM 742 C CA . PHE A 1 95 ? -15.285 -11.398 -0.618 1.00 26.01 90 PHE A CA 1
ATOM 743 C C . PHE A 1 95 ? -14.213 -11.935 0.324 1.00 29.99 90 PHE A C 1
ATOM 744 O O . PHE A 1 95 ? -14.313 -13.090 0.744 1.00 29.68 90 PHE A O 1
ATOM 752 N N . GLN A 1 96 ? -13.214 -11.127 0.700 1.00 31.68 91 GLN A N 1
ATOM 753 C CA . GLN A 1 96 ? -12.247 -11.599 1.687 1.00 31.72 91 GLN A CA 1
ATOM 754 C C . GLN A 1 96 ? -12.903 -11.934 3.018 1.00 34.42 91 GLN A C 1
ATOM 755 O O . GLN A 1 96 ? -12.352 -12.740 3.777 1.00 32.58 91 GLN A O 1
ATOM 761 N N . ASP A 1 97 ? -14.068 -11.348 3.312 1.00 30.70 92 ASP A N 1
ATOM 762 C CA . ASP A 1 97 ? -14.782 -11.688 4.541 1.00 34.91 92 ASP A CA 1
ATOM 763 C C . ASP A 1 97 ? -15.155 -13.165 4.591 1.00 38.86 92 ASP A C 1
ATOM 764 O O . ASP A 1 97 ? -15.258 -13.745 5.680 1.00 36.47 92 ASP A O 1
ATOM 769 N N . LEU A 1 98 ? -15.365 -13.790 3.432 1.00 33.19 93 LEU A N 1
ATOM 770 C CA . LEU A 1 98 ? -15.729 -15.197 3.400 1.00 30.96 93 LEU A CA 1
ATOM 771 C C . LEU A 1 98 ? -14.582 -16.103 3.829 1.00 32.45 93 LEU A C 1
ATOM 772 O O . LEU A 1 98 ? -14.833 -17.256 4.197 1.00 33.09 93 LEU A O 1
ATOM 777 N N . LEU A 1 99 ? -13.334 -15.618 3.790 1.00 29.57 94 LEU A N 1
ATOM 778 C CA . LEU A 1 99 ? -12.208 -16.461 4.185 1.00 28.39 94 LEU A CA 1
ATOM 779 C C . LEU A 1 99 ? -12.286 -16.869 5.644 1.00 31.07 94 LEU A C 1
ATOM 780 O O . LEU A 1 99 ? -11.682 -17.878 6.027 1.00 32.97 94 LEU A O 1
ATOM 785 N N . ASP A 1 100 ? -13.015 -16.108 6.463 1.00 32.67 95 ASP A N 1
ATOM 786 C CA . ASP A 1 100 ? -13.204 -16.421 7.869 1.00 32.20 95 ASP A CA 1
ATOM 787 C C . ASP A 1 100 ? -14.312 -17.434 8.112 1.00 34.82 95 ASP A C 1
ATOM 788 O O . ASP A 1 100 ? -14.421 -17.947 9.232 1.00 37.64 95 ASP A O 1
ATOM 793 N N . LYS A 1 101 ? -15.135 -17.724 7.112 1.00 31.17 96 LYS A N 1
ATOM 794 C CA . LYS A 1 101 ? -16.343 -18.517 7.292 1.00 35.27 96 LYS A CA 1
ATOM 795 C C . LYS A 1 101 ? -16.400 -19.771 6.432 1.00 36.41 96 LYS A C 1
ATOM 796 O O . LYS A 1 101 ? -17.021 -20.752 6.841 1.00 34.60 96 LYS A O 1
ATOM 802 N N . VAL A 1 102 ? -15.760 -19.767 5.266 1.00 29.91 97 VAL A N 1
ATOM 803 C CA . VAL A 1 102 ? -15.923 -20.802 4.252 1.00 30.34 97 VAL A CA 1
ATOM 804 C C . VAL A 1 102 ? -14.556 -21.393 3.971 1.00 30.53 97 VAL A C 1
ATOM 805 O O . VAL A 1 102 ? -13.608 -20.641 3.724 1.00 32.06 97 VAL A O 1
ATOM 809 N N . PRO A 1 103 ? -14.395 -22.720 3.980 1.00 29.42 98 PRO A N 1
ATOM 810 C CA . PRO A 1 103 ? -13.122 -23.315 3.549 1.00 30.34 98 PRO A CA 1
ATOM 811 C C . PRO A 1 103 ? -12.762 -22.845 2.144 1.00 26.72 98 PRO A C 1
ATOM 812 O O . PRO A 1 103 ? -13.631 -22.683 1.282 1.00 27.29 98 PRO A O 1
ATOM 816 N N . SER A 1 104 ? -11.469 -22.613 1.919 1.00 27.86 99 SER A N 1
ATOM 817 C CA . SER A 1 104 ? -11.042 -21.909 0.717 1.00 24.92 99 SER A CA 1
ATOM 818 C C . SER A 1 104 ? -9.900 -22.616 0.006 1.00 27.44 99 SER A C 1
ATOM 819 O O . SER A 1 104 ? -8.998 -23.176 0.640 1.00 25.53 99 SER A O 1
ATOM 822 N N . VAL A 1 105 ? -9.935 -22.525 -1.322 1.00 24.86 100 VAL A N 1
ATOM 823 C CA . VAL A 1 105 ? -8.906 -23.019 -2.229 1.00 25.54 100 VAL A CA 1
ATOM 824 C C . VAL A 1 105 ? -8.354 -21.822 -2.982 1.00 24.83 100 VAL A C 1
ATOM 825 O O . VAL A 1 105 ? -9.124 -20.966 -3.429 1.00 26.59 100 VAL A O 1
ATOM 829 N N . VAL A 1 106 ? -7.029 -21.753 -3.111 1.00 22.86 101 VAL A N 1
ATOM 830 C CA . VAL A 1 106 ? -6.361 -20.730 -3.915 1.00 24.07 101 VAL A CA 1
ATOM 831 C C . VAL A 1 106 ? -5.662 -21.413 -5.086 1.00 25.25 101 VAL A C 1
ATOM 832 O O . VAL A 1 106 ? -4.958 -22.412 -4.895 1.00 26.14 101 VAL A O 1
ATOM 836 N N . ILE A 1 107 ? -5.865 -20.885 -6.297 1.00 21.66 102 ILE A N 1
ATOM 837 C CA . ILE A 1 107 ? -5.189 -21.364 -7.504 1.00 23.92 102 ILE A CA 1
ATOM 838 C C . ILE A 1 107 ? -4.616 -20.142 -8.201 1.00 23.23 102 ILE A C 1
ATOM 839 O O . ILE A 1 107 ? -5.371 -19.237 -8.575 1.00 23.80 102 ILE A O 1
ATOM 844 N N . ASP A 1 108 ? -3.297 -20.120 -8.397 1.00 22.35 103 ASP A N 1
ATOM 845 C CA . ASP A 1 108 ? -2.660 -18.895 -8.867 1.00 21.00 103 ASP A CA 1
ATOM 846 C C . ASP A 1 108 ? -1.291 -19.205 -9.461 1.00 24.81 103 ASP A C 1
ATOM 847 O O . ASP A 1 108 ? -0.643 -20.180 -9.076 1.00 22.91 103 ASP A O 1
ATOM 852 N N . HIS A 1 109 ? -0.824 -18.327 -10.320 1.00 23.62 104 HIS A N 1
ATOM 853 C CA . HIS A 1 109 ? 0.482 -18.430 -10.907 1.00 21.89 104 HIS A CA 1
ATOM 854 C C . HIS A 1 109 ? 1.427 -17.336 -10.411 1.00 23.78 104 HIS A C 1
ATOM 855 O O . HIS A 1 109 ? 2.536 -17.298 -10.805 1.00 27.51 104 HIS A O 1
ATOM 862 N N . HIS A 1 110 ? 0.963 -16.464 -9.542 1.00 25.44 105 HIS A N 1
ATOM 863 C CA . HIS A 1 110 ? 1.798 -15.360 -9.079 1.00 25.32 105 HIS A CA 1
ATOM 864 C C . HIS A 1 110 ? 2.750 -15.843 -7.994 1.00 26.21 105 HIS A C 1
ATOM 865 O O . HIS A 1 110 ? 2.320 -16.448 -7.007 1.00 29.72 105 HIS A O 1
ATOM 872 N N . SER A 1 111 ? 4.044 -15.550 -8.161 1.00 31.19 106 SER A N 1
ATOM 873 C CA . SER A 1 111 ? 5.022 -15.957 -7.154 1.00 32.09 106 SER A CA 1
ATOM 874 C C . SER A 1 111 ? 4.859 -15.193 -5.843 1.00 28.85 106 SER A C 1
ATOM 875 O O . SER A 1 111 ? 5.379 -15.637 -4.813 1.00 36.65 106 SER A O 1
ATOM 878 N N . THR A 1 112 ? 4.143 -14.074 -5.856 1.00 28.27 107 THR A N 1
ATOM 879 C CA . THR A 1 112 ? 3.872 -13.285 -4.659 1.00 30.22 107 THR A CA 1
ATOM 880 C C . THR A 1 112 ? 2.668 -13.780 -3.861 1.00 28.48 107 THR A C 1
ATOM 881 O O . THR A 1 112 ? 2.324 -13.164 -2.843 1.00 29.52 107 THR A O 1
ATOM 885 N N . ASN A 1 113 ? 2.021 -14.867 -4.280 1.00 26.07 108 ASN A N 1
ATOM 886 C CA . ASN A 1 113 ? 0.825 -15.324 -3.576 1.00 25.23 108 ASN A CA 1
ATOM 887 C C . ASN A 1 113 ? 1.118 -15.591 -2.101 1.00 30.53 108 ASN A C 1
ATOM 888 O O . ASN A 1 113 ? 2.105 -16.248 -1.759 1.00 29.76 108 ASN A O 1
ATOM 893 N N . THR A 1 114 ? 0.250 -15.085 -1.223 1.00 25.72 109 THR A N 1
ATOM 894 C CA . THR A 1 114 ? 0.484 -15.235 0.213 1.00 25.80 109 THR A CA 1
ATOM 895 C C . THR A 1 114 ? -0.005 -16.570 0.763 1.00 26.47 109 THR A C 1
ATOM 896 O O . THR A 1 114 ? 0.067 -16.775 1.979 1.00 28.66 109 THR A O 1
ATOM 900 N N . ASN A 1 115 ? -0.488 -17.468 -0.096 1.00 29.11 110 ASN A N 1
ATOM 901 C CA . ASN A 1 115 ? -1.005 -18.782 0.294 1.00 31.83 110 ASN A CA 1
ATOM 902 C C . ASN A 1 115 ? -2.071 -18.659 1.378 1.00 27.71 110 ASN A C 1
ATOM 903 O O . ASN A 1 115 ? -1.992 -19.270 2.451 1.00 29.77 110 ASN A O 1
ATOM 908 N N . PHE A 1 116 ? -3.103 -17.878 1.067 1.00 30.05 111 PHE A N 1
ATOM 909 C CA . PHE A 1 116 ? -4.098 -17.496 2.062 1.00 30.91 111 PHE A CA 1
ATOM 910 C C . PHE A 1 116 ? -5.300 -18.426 2.115 1.00 29.27 111 PHE A C 1
ATOM 911 O O . PHE A 1 116 ? -6.199 -18.198 2.934 1.00 31.88 111 PHE A O 1
ATOM 919 N N . GLY A 1 117 ? -5.345 -19.469 1.274 1.00 27.79 112 GLY A N 1
ATOM 920 C CA . GLY A 1 117 ? -6.412 -20.443 1.360 1.00 25.95 112 GLY A CA 1
ATOM 921 C C . GLY A 1 117 ? -6.102 -21.557 2.362 1.00 27.72 112 GLY A C 1
ATOM 922 O O . GLY A 1 117 ? -4.979 -21.694 2.848 1.00 28.37 112 GLY A O 1
ATOM 923 N N . ASN A 1 118 ? -7.124 -22.370 2.643 1.00 27.57 113 ASN A N 1
ATOM 924 C CA . ASN A 1 118 ? -6.878 -23.614 3.367 1.00 31.67 113 ASN A CA 1
ATOM 925 C C . ASN A 1 118 ? -6.035 -24.567 2.532 1.00 30.23 113 ASN A C 1
ATOM 926 O O . ASN A 1 118 ? -5.191 -25.295 3.073 1.00 32.07 113 ASN A O 1
ATOM 931 N N . TRP A 1 119 ? -6.266 -24.584 1.212 1.00 25.67 114 TRP A N 1
ATOM 932 C CA . TRP A 1 119 ? -5.466 -25.343 0.267 1.00 26.39 114 TRP A CA 1
ATOM 933 C C . TRP A 1 119 ? -5.004 -24.377 -0.805 1.00 28.54 114 TRP A C 1
ATOM 934 O O . TRP A 1 119 ? -5.791 -23.546 -1.261 1.00 30.86 114 TRP A O 1
ATOM 945 N N . ASN A 1 120 ? -3.739 -24.482 -1.206 1.00 28.05 115 ASN A N 1
ATOM 946 C CA . ASN A 1 120 ? -3.140 -23.523 -2.135 1.00 25.79 115 ASN A CA 1
ATOM 947 C C . ASN A 1 120 ? -2.354 -24.278 -3.194 1.00 30.61 115 ASN A C 1
ATOM 948 O O . ASN A 1 120 ? -1.465 -25.066 -2.856 1.00 33.02 115 ASN A O 1
ATOM 953 N N . TRP A 1 121 ? -2.664 -24.033 -4.474 1.00 25.44 116 TRP A N 1
ATOM 954 C CA . TRP A 1 121 ? -1.830 -24.515 -5.571 1.00 25.79 116 TRP A CA 1
ATOM 955 C C . TRP A 1 121 ? -1.328 -23.291 -6.322 1.00 23.90 116 TRP A C 1
ATOM 956 O O . TRP A 1 121 ? -2.105 -22.597 -6.991 1.00 24.47 116 TRP A O 1
ATOM 967 N N . VAL A 1 122 ? -0.037 -23.013 -6.173 1.00 24.02 117 VAL A N 1
ATOM 968 C CA . VAL A 1 122 ? 0.610 -21.838 -6.736 1.00 21.07 117 VAL A CA 1
ATOM 969 C C . VAL A 1 122 ? 1.801 -22.333 -7.533 1.00 25.07 117 VAL A C 1
ATOM 970 O O . VAL A 1 122 ? 2.718 -22.942 -6.970 1.00 25.55 117 VAL A O 1
ATOM 974 N N . ASP A 1 123 ? 1.789 -22.085 -8.839 1.00 24.96 118 ASP A N 1
ATOM 975 C CA . ASP A 1 123 ? 2.835 -22.577 -9.729 1.00 27.53 118 ASP A CA 1
ATOM 976 C C . ASP A 1 123 ? 3.256 -21.432 -10.636 1.00 26.06 118 ASP A C 1
ATOM 977 O O . ASP A 1 123 ? 2.638 -21.185 -11.682 1.00 25.78 118 ASP A O 1
ATOM 982 N N . PRO A 1 124 ? 4.316 -20.710 -10.265 1.00 26.48 119 PRO A N 1
ATOM 983 C CA . PRO A 1 124 ? 4.749 -19.556 -11.061 1.00 26.96 119 PRO A CA 1
ATOM 984 C C . PRO A 1 124 ? 5.417 -19.920 -12.374 1.00 30.58 119 PRO A C 1
ATOM 985 O O . PRO A 1 124 ? 5.833 -19.013 -13.100 1.00 31.26 119 PRO A O 1
ATOM 989 N N . SER A 1 125 ? 5.550 -21.205 -12.706 1.00 24.75 120 SER A N 1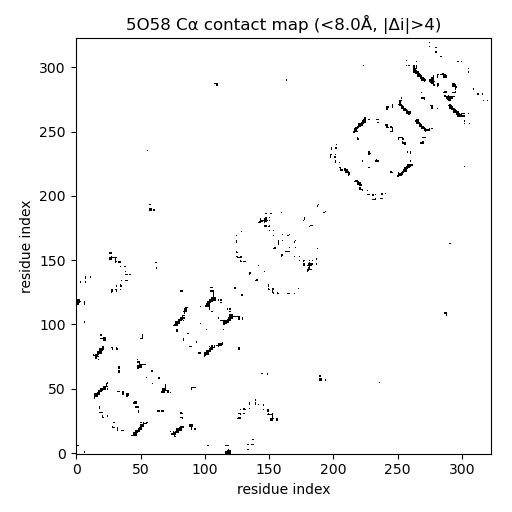
ATOM 990 C CA . SER A 1 125 ? 6.075 -21.563 -14.016 1.00 26.75 120 SER A CA 1
ATOM 991 C C . SER A 1 125 ? 5.035 -21.432 -15.124 1.00 31.48 120 SER A C 1
ATOM 992 O O . SER A 1 125 ? 5.405 -21.468 -16.301 1.00 30.98 120 SER A O 1
ATOM 995 N N . PHE A 1 126 ? 3.754 -21.280 -14.789 1.00 25.92 121 PHE A N 1
ATOM 996 C CA . PHE A 1 126 ? 2.721 -21.076 -15.796 1.00 22.95 121 PHE A CA 1
ATOM 997 C C . PHE A 1 126 ? 2.621 -19.598 -16.149 1.00 22.67 121 PHE A C 1
ATOM 998 O O . PHE A 1 126 ? 2.763 -18.724 -15.287 1.00 26.10 121 PHE A O 1
ATOM 1006 N N . ALA A 1 127 ? 2.378 -19.328 -17.430 1.00 22.39 122 ALA A N 1
ATOM 1007 C CA . ALA A 1 127 ? 2.146 -17.953 -17.862 1.00 22.74 122 ALA A CA 1
ATOM 1008 C C . ALA A 1 127 ? 0.812 -17.432 -17.354 1.00 21.83 122 ALA A C 1
ATOM 1009 O O . ALA A 1 127 ? 0.664 -16.226 -17.104 1.00 24.19 122 ALA A O 1
ATOM 1011 N N . ALA A 1 128 ? -0.171 -18.319 -17.208 1.00 20.72 123 ALA A N 1
ATOM 1012 C CA . ALA A 1 128 ? -1.524 -17.902 -16.878 1.00 20.92 123 ALA A CA 1
ATOM 1013 C C . ALA A 1 128 ? -2.155 -18.879 -15.899 1.00 22.41 123 ALA A C 1
ATOM 1014 O O . ALA A 1 128 ? -1.993 -20.101 -16.025 1.00 22.12 123 ALA A O 1
ATOM 1016 N N . THR A 1 129 ? -2.882 -18.334 -14.921 1.00 20.66 124 THR A N 1
ATOM 1017 C CA . THR A 1 129 ? -3.718 -19.178 -14.077 1.00 20.82 124 THR A CA 1
ATOM 1018 C C . THR A 1 129 ? -4.675 -19.997 -14.932 1.00 22.14 124 THR A C 1
ATOM 1019 O O . THR A 1 129 ? -5.022 -21.129 -14.571 1.00 21.37 124 THR A O 1
ATOM 1023 N N . ALA A 1 130 ? -5.066 -19.467 -16.095 1.00 21.15 125 ALA A N 1
ATOM 1024 C CA . ALA A 1 130 ? -5.955 -20.207 -16.981 1.00 21.02 125 ALA A CA 1
ATOM 1025 C C . ALA A 1 130 ? -5.361 -21.549 -17.389 1.00 19.80 125 ALA A C 1
ATOM 1026 O O . ALA A 1 130 ? -6.105 -22.502 -17.638 1.00 21.01 125 ALA A O 1
ATOM 1028 N N . GLN A 1 131 ? -4.028 -21.646 -17.481 1.00 20.11 126 GLN A N 1
ATOM 1029 C CA . GLN A 1 131 ? -3.423 -22.935 -17.825 1.00 22.02 126 GLN A CA 1
ATOM 1030 C C . GLN A 1 131 ? -3.584 -23.933 -16.701 1.00 22.70 126 GLN A C 1
ATOM 1031 O O . GLN A 1 131 ? -3.640 -25.143 -16.946 1.00 22.61 126 GLN A O 1
ATOM 1037 N N . MET A 1 132 ? -3.607 -23.441 -15.462 1.00 20.58 127 MET A N 1
ATOM 1038 C CA . MET A 1 132 ? -3.814 -24.306 -14.306 1.00 19.19 127 MET A CA 1
ATOM 1039 C C . MET A 1 132 ? -5.258 -24.783 -14.261 1.00 22.88 127 MET A C 1
ATOM 1040 O O . MET A 1 132 ? -5.524 -25.957 -13.971 1.00 23.01 127 MET A O 1
ATOM 1045 N N . ILE A 1 133 ? -6.205 -23.891 -14.575 1.00 21.82 128 ILE A N 1
ATOM 1046 C CA . ILE A 1 133 ? -7.614 -24.274 -14.656 1.00 22.37 128 ILE A CA 1
ATOM 1047 C C . ILE A 1 133 ? -7.828 -25.322 -15.747 1.00 21.43 128 ILE A C 1
ATOM 1048 O O . ILE A 1 133 ? -8.604 -26.268 -15.572 1.00 21.93 128 ILE A O 1
ATOM 1053 N N . PHE A 1 134 ? -7.172 -25.150 -16.899 1.00 21.36 129 PHE A N 1
ATOM 1054 C CA . PHE A 1 134 ? -7.267 -26.122 -17.988 1.00 20.20 129 PHE A CA 1
ATOM 1055 C C . PHE A 1 134 ? -6.888 -27.511 -17.501 1.00 21.53 129 PHE A C 1
ATOM 1056 O O . PHE A 1 134 ? -7.605 -28.491 -17.737 1.00 22.75 129 PHE A O 1
ATOM 1064 N N . ARG A 1 135 ? -5.781 -27.602 -16.771 1.00 22.58 130 ARG A N 1
ATOM 1065 C CA . ARG A 1 135 ? -5.320 -28.891 -16.270 1.00 22.80 130 ARG A CA 1
ATOM 1066 C C . ARG A 1 135 ? -6.249 -29.454 -15.195 1.00 24.52 130 ARG A C 1
ATOM 1067 O O . ARG A 1 135 ? -6.480 -30.669 -15.150 1.00 23.78 130 ARG A O 1
ATOM 1075 N N . ILE A 1 136 ? -6.795 -28.594 -14.327 1.00 21.87 131 ILE A N 1
ATOM 1076 C CA . ILE A 1 136 ? -7.748 -29.047 -13.312 1.00 21.89 131 ILE A CA 1
ATOM 1077 C C . ILE A 1 136 ? -9.009 -29.594 -13.973 1.00 23.82 131 ILE A C 1
ATOM 1078 O O . ILE A 1 136 ? -9.509 -30.673 -13.619 1.00 23.40 131 ILE A O 1
ATOM 1083 N N . ASN A 1 137 ? -9.536 -28.866 -14.960 1.00 23.22 132 ASN A N 1
ATOM 1084 C CA . ASN A 1 137 ? -10.736 -29.346 -15.635 1.00 21.83 132 ASN A CA 1
ATOM 1085 C C . ASN A 1 137 ? -10.489 -30.699 -16.286 1.00 24.04 132 ASN A C 1
ATOM 1086 O O . ASN A 1 137 ? -11.317 -31.615 -16.165 1.00 24.17 132 ASN A O 1
ATOM 1091 N N . LYS A 1 138 ? -9.350 -30.851 -16.974 1.00 22.35 133 LYS A N 1
ATOM 1092 C CA . LYS A 1 138 ? -9.038 -32.141 -17.585 1.00 23.48 133 LYS A CA 1
ATOM 1093 C C . LYS A 1 138 ? -8.922 -33.243 -16.533 1.00 24.18 133 LYS A C 1
ATOM 1094 O O . LYS A 1 138 ? -9.444 -34.352 -16.726 1.00 26.33 133 LYS A O 1
ATOM 1100 N N . ALA A 1 139 ? -8.253 -32.957 -15.410 1.00 24.05 134 ALA A N 1
ATOM 1101 C CA . ALA A 1 139 ? -8.094 -33.961 -14.364 1.00 24.63 134 ALA A CA 1
ATOM 1102 C C . ALA A 1 139 ? -9.434 -34.360 -13.765 1.00 26.92 134 ALA A C 1
ATOM 1103 O O . ALA A 1 139 ? -9.608 -35.508 -13.336 1.00 29.30 134 ALA A O 1
ATOM 1105 N N . LEU A 1 140 ? -10.395 -33.436 -13.736 1.00 24.47 135 LEU A N 1
ATOM 1106 C CA . LEU A 1 140 ? -11.720 -33.724 -13.196 1.00 26.02 135 LEU A CA 1
ATOM 1107 C C . LEU A 1 140 ? -12.606 -34.493 -14.167 1.00 27.13 135 LEU A C 1
ATOM 1108 O O . LEU A 1 140 ? -13.642 -35.023 -13.744 1.00 27.73 135 LEU A O 1
ATOM 1113 N N . GLY A 1 141 ? -12.231 -34.570 -15.440 1.00 24.17 136 GLY A N 1
ATOM 1114 C CA . GLY A 1 141 ? -13.017 -35.262 -16.448 1.00 25.69 136 GLY A CA 1
ATOM 1115 C C . GLY A 1 141 ? -13.870 -34.360 -17.305 1.00 26.55 136 GLY A C 1
ATOM 1116 O O . GLY A 1 141 ? -14.661 -34.866 -18.111 1.00 28.36 136 GLY A O 1
ATOM 1117 N N . VAL A 1 142 ? -13.724 -33.041 -17.165 1.00 25.55 137 VAL A N 1
ATOM 1118 C CA . VAL A 1 142 ? -14.495 -32.103 -17.970 1.00 24.25 137 VAL A CA 1
ATOM 1119 C C . VAL A 1 142 ? -14.162 -32.292 -19.443 1.00 26.51 137 VAL A C 1
ATOM 1120 O O . VAL A 1 142 ? -13.000 -32.490 -19.817 1.00 28.45 137 VAL A O 1
ATOM 1124 N N . GLU A 1 143 ? -15.183 -32.241 -20.292 1.00 23.68 138 GLU A N 1
ATOM 1125 C CA . GLU A 1 143 ? -14.985 -32.197 -21.737 1.00 24.10 138 GLU A CA 1
ATOM 1126 C C . GLU A 1 143 ? -15.380 -30.814 -22.234 1.00 24.84 138 GLU A C 1
ATOM 1127 O O . GLU A 1 143 ? -16.466 -30.319 -21.906 1.00 29.95 138 GLU A O 1
ATOM 1133 N N . TYR A 1 144 ? -14.504 -30.188 -23.020 1.00 24.74 139 TYR A N 1
ATOM 1134 C CA . TYR A 1 144 ? -14.761 -28.833 -23.484 1.00 27.49 139 TYR A CA 1
ATOM 1135 C C . TYR A 1 144 ? -15.659 -28.820 -24.715 1.00 26.57 139 TYR A C 1
ATOM 1136 O O . TYR A 1 144 ? -15.622 -29.730 -25.548 1.00 33.70 139 TYR A O 1
ATOM 1145 N N . ASP A 1 145 ? -16.457 -27.757 -24.837 1.00 26.26 140 ASP A N 1
ATOM 1146 C CA . ASP A 1 145 ? -17.047 -27.355 -26.110 1.00 26.32 140 ASP A CA 1
ATOM 1147 C C . ASP A 1 145 ? -16.355 -26.072 -26.567 1.00 25.65 140 ASP A C 1
ATOM 1148 O O . ASP A 1 145 ? -15.446 -25.572 -25.903 1.00 25.28 140 ASP A O 1
ATOM 1153 N N A SER A 1 146 ? -16.779 -25.544 -27.721 0.73 26.56 141 SER A N 1
ATOM 1154 N N B SER A 1 146 ? -16.791 -25.545 -27.715 0.27 26.55 141 SER A N 1
ATOM 1155 C CA A SER A 1 146 ? -16.078 -24.393 -28.289 0.73 25.69 141 SER A CA 1
ATOM 1156 C CA B SER A 1 146 ? -16.111 -24.392 -28.302 0.27 27.31 141 SER A CA 1
ATOM 1157 C C A SER A 1 146 ? -16.149 -23.177 -27.371 0.73 28.22 141 SER A C 1
ATOM 1158 C C B SER A 1 146 ? -16.158 -23.179 -27.379 0.27 27.23 141 SER A C 1
ATOM 1159 O O A SER A 1 146 ? -15.166 -22.437 -27.241 0.73 24.28 141 SER A O 1
ATOM 1160 O O B SER A 1 146 ? -15.173 -22.440 -27.265 0.27 25.79 141 SER A O 1
ATOM 1165 N N . ASN A 1 147 ? -17.292 -22.961 -26.709 1.00 27.61 142 ASN A N 1
ATOM 1166 C CA . ASN A 1 147 ? -17.419 -21.812 -25.816 1.00 27.09 142 ASN A CA 1
ATOM 1167 C C . ASN A 1 147 ? -16.435 -21.905 -24.658 1.00 25.59 142 ASN A C 1
ATOM 1168 O O . ASN A 1 147 ? -15.767 -20.923 -24.321 1.00 22.87 142 ASN A O 1
ATOM 1173 N N . LEU A 1 148 ? -16.341 -23.078 -24.024 1.00 25.54 143 LEU A N 1
ATOM 1174 C CA . LEU A 1 148 ? -15.398 -23.230 -22.919 1.00 25.20 143 LEU A CA 1
ATOM 1175 C C . LEU A 1 148 ? -13.957 -23.130 -23.413 1.00 24.94 143 LEU A C 1
ATOM 1176 O O . LEU A 1 148 ? -13.108 -22.529 -22.739 1.00 22.34 143 LEU A O 1
ATOM 1181 N N . ALA A 1 149 ? -13.677 -23.672 -24.607 1.00 23.48 144 ALA A N 1
ATOM 1182 C CA . ALA A 1 149 ? -12.340 -23.553 -25.175 1.00 22.59 144 ALA A CA 1
ATOM 1183 C C . ALA A 1 149 ? -11.978 -22.090 -25.408 1.00 22.56 144 ALA A C 1
ATOM 1184 O O . ALA A 1 149 ? -10.856 -21.670 -25.112 1.00 22.51 144 ALA A O 1
ATOM 1186 N N . THR A 1 150 ? -12.907 -21.306 -25.965 1.00 22.04 145 THR A N 1
ATOM 1187 C CA . THR A 1 150 ? -12.651 -19.880 -26.161 1.00 22.03 145 THR A CA 1
ATOM 1188 C C . THR A 1 150 ? -12.358 -19.188 -24.839 1.00 23.04 145 THR A C 1
ATOM 1189 O O . THR A 1 150 ? -11.420 -18.385 -24.731 1.00 22.06 145 THR A O 1
ATOM 1193 N N . LEU A 1 151 ? -13.166 -19.473 -23.820 1.00 21.94 146 LEU A N 1
ATOM 1194 C CA . LEU A 1 151 ? -12.995 -18.803 -22.536 1.00 21.10 146 LEU A CA 1
ATOM 1195 C C . LEU A 1 151 ? -11.668 -19.171 -21.882 1.00 21.89 146 LEU A C 1
ATOM 1196 O O . LEU A 1 151 ? -11.048 -18.326 -21.220 1.00 22.97 146 LEU A O 1
ATOM 1201 N N . ASN A 1 152 ? -11.214 -20.422 -22.051 1.00 21.69 147 ASN A N 1
ATOM 1202 C CA . ASN A 1 152 ? -9.936 -20.829 -21.469 1.00 21.05 147 ASN A CA 1
ATOM 1203 C C . ASN A 1 152 ? -8.757 -20.314 -22.294 1.00 22.40 147 ASN A C 1
ATOM 1204 O O . ASN A 1 152 ? -7.694 -19.998 -21.736 1.00 22.71 147 ASN A O 1
ATOM 1209 N N . TYR A 1 153 ? -8.934 -20.183 -23.613 1.00 20.67 148 TYR A N 1
ATOM 1210 C CA . TYR A 1 153 ? -7.890 -19.603 -24.450 1.00 20.81 148 TYR A CA 1
ATOM 1211 C C . TYR A 1 153 ? -7.581 -18.157 -24.055 1.00 20.90 148 TYR A C 1
ATOM 1212 O O . TYR A 1 153 ? -6.418 -17.734 -24.091 1.00 21.44 148 TYR A O 1
ATOM 1221 N N . LEU A 1 154 ? -8.601 -17.408 -23.640 1.00 20.39 149 LEU A N 1
ATOM 1222 C CA . LEU A 1 154 ? -8.467 -15.978 -23.357 1.00 20.43 149 LEU A CA 1
ATOM 1223 C C . LEU A 1 154 ? -7.271 -15.662 -22.456 1.00 22.67 149 LEU A C 1
ATOM 1224 O O . LEU A 1 154 ? -6.439 -14.811 -22.785 1.00 21.55 149 LEU A O 1
ATOM 1229 N N . GLY A 1 155 ? -7.168 -16.329 -21.302 1.00 21.50 150 GLY A N 1
ATOM 1230 C CA . GLY A 1 155 ? -6.119 -15.968 -20.353 1.00 21.57 150 GLY A CA 1
ATOM 1231 C C . GLY A 1 155 ? -4.725 -16.363 -20.802 1.00 21.70 150 GLY A C 1
ATOM 1232 O O . GLY A 1 155 ? -3.753 -15.676 -20.486 1.00 21.04 150 GLY A O 1
ATOM 1233 N N . ILE A 1 156 ? -4.606 -17.459 -21.555 1.00 21.18 151 ILE A N 1
ATOM 1234 C CA . ILE A 1 156 ? -3.317 -17.825 -22.132 1.00 20.30 151 ILE A CA 1
ATOM 1235 C C . ILE A 1 156 ? -2.882 -16.789 -23.164 1.00 22.27 151 ILE A C 1
ATOM 1236 O O . ILE A 1 156 ? -1.718 -16.364 -23.189 1.00 22.16 151 ILE A O 1
ATOM 1241 N N . ALA A 1 157 ? -3.808 -16.357 -24.018 1.00 20.81 152 ALA A N 1
ATOM 1242 C CA . ALA A 1 157 ? -3.493 -15.311 -24.983 1.00 21.96 152 ALA A CA 1
ATOM 1243 C C . ALA A 1 157 ? -3.108 -14.007 -24.282 1.00 20.63 152 ALA A C 1
ATOM 1244 O O . ALA A 1 157 ? -2.052 -13.434 -24.569 1.00 23.71 152 ALA A O 1
ATOM 1246 N N . THR A 1 158 ? -3.935 -13.520 -23.346 1.00 20.30 153 THR A N 1
ATOM 1247 C CA . THR A 1 158 ? -3.648 -12.186 -22.808 1.00 20.09 153 THR A CA 1
ATOM 1248 C C . 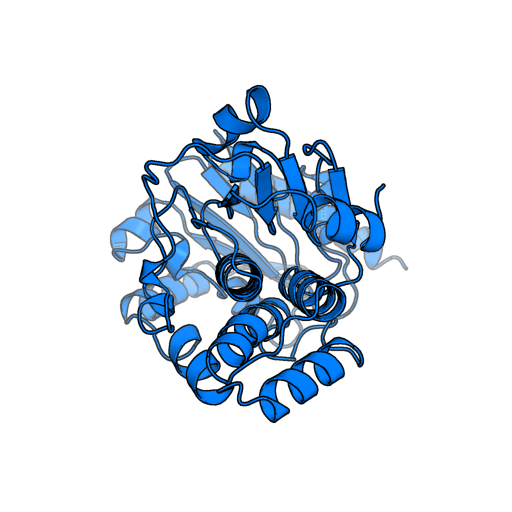THR A 1 158 ? -2.353 -12.168 -22.004 1.00 22.24 153 THR A C 1
ATOM 1249 O O . THR A 1 158 ? -1.568 -11.214 -22.110 1.00 23.80 153 THR A O 1
ATOM 1253 N N . ASN A 1 159 ? -2.083 -13.219 -21.215 1.00 22.28 154 ASN A N 1
ATOM 1254 C CA . ASN A 1 159 ? -0.891 -13.148 -20.377 1.00 19.72 154 ASN A CA 1
ATOM 1255 C C . ASN A 1 159 ? 0.402 -13.421 -21.138 1.00 28.01 154 ASN A C 1
ATOM 1256 O O . ASN A 1 159 ? 1.480 -13.181 -20.588 1.00 29.80 154 ASN A O 1
ATOM 1261 N N . THR A 1 160 ? 0.340 -13.889 -22.385 1.00 22.66 155 THR A N 1
ATOM 1262 C CA . THR A 1 160 ? 1.535 -13.990 -23.208 1.00 22.41 155 THR A CA 1
ATOM 1263 C C . THR A 1 160 ? 1.623 -12.870 -24.230 1.00 19.81 155 THR A C 1
ATOM 1264 O O . THR A 1 160 ? 2.490 -12.908 -25.101 1.00 22.57 155 THR A O 1
ATOM 1268 N N . GLY A 1 161 ? 0.747 -11.878 -24.140 1.00 19.99 156 GLY A N 1
ATOM 1269 C CA . GLY A 1 161 ? 0.732 -10.813 -25.130 1.00 22.37 156 GLY A CA 1
ATOM 1270 C C . GLY A 1 161 ? 0.358 -11.355 -26.487 1.00 23.49 156 GLY A C 1
ATOM 1271 O O . GLY A 1 161 ? 0.894 -10.896 -27.505 1.00 25.10 156 GLY A O 1
ATOM 1272 N N . PHE A 1 162 ? -0.546 -12.331 -26.524 1.00 20.27 157 PHE A N 1
ATOM 1273 C CA . PHE A 1 162 ? -0.886 -13.051 -27.754 1.00 22.26 157 PHE A CA 1
ATOM 1274 C C . PHE A 1 162 ? 0.384 -13.622 -28.396 1.00 21.48 157 PHE A C 1
ATOM 1275 O O . PHE A 1 162 ? 0.732 -13.351 -29.550 1.00 24.00 157 PHE A O 1
ATOM 1283 N N . PHE A 1 163 ? 1.092 -14.415 -27.577 1.00 21.47 158 PHE A N 1
ATOM 1284 C CA . PHE A 1 163 ? 2.179 -15.304 -28.005 1.00 20.89 158 PHE A CA 1
ATOM 1285 C C . PHE A 1 163 ? 3.437 -14.545 -28.400 1.00 26.91 158 PHE A C 1
ATOM 1286 O O . PHE A 1 163 ? 4.200 -14.995 -29.264 1.00 25.80 158 PHE A O 1
ATOM 1294 N N . ARG A 1 164 ? 3.684 -13.412 -27.733 1.00 22.04 159 ARG A N 1
ATOM 1295 C CA . ARG A 1 164 ? 4.819 -12.550 -28.033 1.00 23.80 159 ARG A CA 1
ATOM 1296 C C . ARG A 1 164 ? 5.872 -12.513 -26.937 1.00 24.17 159 ARG A C 1
ATOM 1297 O O . ARG A 1 164 ? 7.056 -12.332 -27.242 1.00 23.98 159 ARG A O 1
ATOM 1305 N N . HIS A 1 165 ? 5.481 -12.654 -25.670 1.00 23.58 160 HIS A N 1
ATOM 1306 C CA . HIS A 1 165 ? 6.410 -12.408 -24.577 1.00 24.66 160 HIS A CA 1
ATOM 1307 C C . HIS A 1 165 ? 7.332 -13.606 -24.356 1.00 26.90 160 HIS A C 1
ATOM 1308 O O . HIS A 1 165 ? 7.198 -14.662 -24.983 1.00 27.22 160 HIS A O 1
ATOM 1315 N N . SER A 1 166 ? 8.289 -13.439 -23.429 1.00 23.51 161 SER A N 1
ATOM 1316 C CA A SER A 1 166 ? 9.289 -14.474 -23.182 0.54 27.10 161 SER A CA 1
ATOM 1317 C CA B SER A 1 166 ? 9.285 -14.482 -23.212 0.46 26.52 161 SER A CA 1
ATOM 1318 C C . SER A 1 166 ? 8.676 -15.767 -22.665 1.00 27.75 161 SER A C 1
ATOM 1319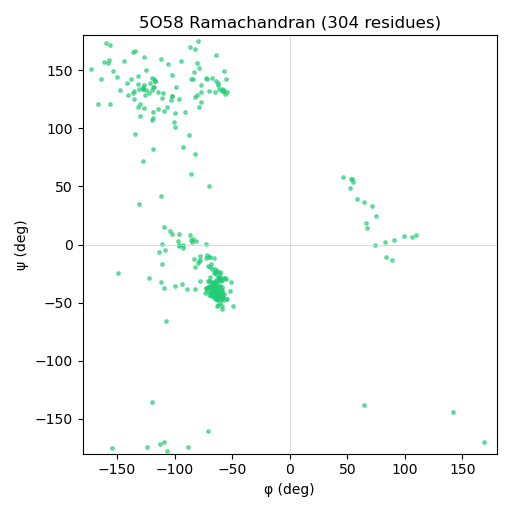 O O . SER A 1 166 ? 9.306 -16.829 -22.775 1.00 29.97 161 SER A O 1
ATOM 1324 N N . ASN A 1 167 ? 7.466 -15.704 -22.112 1.00 26.32 162 ASN A N 1
ATOM 1325 C CA . ASN A 1 167 ? 6.785 -16.878 -21.588 1.00 25.78 162 ASN A CA 1
ATOM 1326 C C . ASN A 1 167 ? 5.997 -17.638 -22.645 1.00 28.63 162 ASN A C 1
ATOM 1327 O O . ASN A 1 167 ? 5.339 -18.632 -22.311 1.00 29.18 162 ASN A O 1
ATOM 1332 N N . ALA A 1 168 ? 6.062 -17.222 -23.910 1.00 26.38 163 ALA A N 1
ATOM 1333 C CA . ALA A 1 168 ? 5.367 -17.937 -24.982 1.00 26.03 163 ALA A CA 1
ATOM 1334 C C . ALA A 1 168 ? 6.231 -19.118 -25.421 1.00 24.96 163 ALA A C 1
ATOM 1335 O O . ALA A 1 168 ? 6.893 -19.098 -26.463 1.00 27.95 163 ALA A O 1
ATOM 1337 N N . ASP A 1 169 ? 6.195 -20.186 -24.616 1.00 28.55 164 ASP A N 1
ATOM 1338 C CA . ASP A 1 169 ? 7.067 -21.340 -24.799 1.00 27.74 164 ASP A CA 1
ATOM 1339 C C . ASP A 1 169 ? 6.268 -22.545 -25.297 1.00 27.60 164 ASP A C 1
ATOM 1340 O O . ASP A 1 169 ? 5.094 -22.431 -25.663 1.00 25.84 164 ASP A O 1
ATOM 1345 N N . VAL A 1 170 ? 6.905 -23.722 -25.301 1.00 26.63 165 VAL A N 1
ATOM 1346 C CA A VAL A 1 170 ? 6.257 -24.879 -25.908 0.25 24.85 165 VAL A CA 1
ATOM 1347 C CA B VAL A 1 170 ? 6.270 -24.904 -25.884 0.75 24.58 165 VAL A CA 1
ATOM 1348 C C . VAL A 1 170 ? 4.965 -25.219 -25.172 1.00 21.59 165 VAL A C 1
ATOM 1349 O O . VAL A 1 170 ? 3.962 -25.568 -25.801 1.00 25.34 165 VAL A O 1
ATOM 1356 N N . ARG A 1 171 ? 4.961 -25.126 -23.835 1.00 23.36 166 ARG A N 1
ATOM 1357 C CA . ARG A 1 171 ? 3.747 -25.478 -23.105 1.00 20.98 166 ARG A CA 1
ATOM 1358 C C . ARG A 1 171 ? 2.600 -24.529 -23.429 1.00 22.62 166 ARG A C 1
ATOM 1359 O O . ARG A 1 171 ? 1.444 -24.957 -23.519 1.00 22.10 166 ARG A O 1
ATOM 1367 N N . VAL A 1 172 ? 2.893 -23.232 -23.597 1.00 20.70 167 VAL A N 1
ATOM 1368 C CA . VAL A 1 172 ? 1.858 -22.276 -23.992 1.00 19.91 167 VAL A CA 1
ATOM 1369 C C . VAL A 1 172 ? 1.310 -22.618 -25.376 1.00 21.60 167 VAL A C 1
ATOM 1370 O O . VAL A 1 172 ? 0.093 -22.627 -25.603 1.00 21.49 167 VAL A O 1
ATOM 1374 N N . PHE A 1 173 ? 2.199 -22.887 -26.328 1.00 22.25 168 PHE A N 1
ATOM 1375 C CA . PHE A 1 173 ? 1.724 -23.192 -27.674 1.00 22.27 168 PHE A CA 1
ATOM 1376 C C . PHE A 1 173 ? 0.982 -24.517 -27.719 1.00 24.03 168 PHE A C 1
ATOM 1377 O O . PHE A 1 173 ? 0.018 -24.660 -28.482 1.00 24.03 168 PHE A O 1
ATOM 1385 N N . GLU A 1 174 ? 1.401 -25.487 -26.901 1.00 22.88 169 GLU A N 1
ATOM 1386 C CA . GLU A 1 174 ? 0.672 -26.748 -26.843 1.00 22.21 169 GLU A CA 1
ATOM 1387 C C . GLU A 1 174 ? -0.738 -26.538 -26.308 1.00 22.01 169 GLU A C 1
ATOM 1388 O O . GLU A 1 174 ? -1.709 -27.067 -26.864 1.00 22.66 169 GLU A O 1
ATOM 1394 N N . ASP A 1 175 ? -0.868 -25.780 -25.211 1.00 21.27 170 ASP A N 1
ATOM 1395 C CA . ASP A 1 175 ? -2.185 -25.484 -24.653 1.00 22.40 170 ASP A CA 1
ATOM 1396 C C . ASP A 1 175 ? -3.054 -24.747 -25.661 1.00 22.57 170 ASP A C 1
ATOM 1397 O O . ASP A 1 175 ? -4.240 -25.054 -25.819 1.00 21.80 170 ASP A O 1
ATOM 1402 N N . ALA A 1 176 ? -2.486 -23.734 -26.330 1.00 22.58 171 ALA A N 1
ATOM 1403 C CA . ALA A 1 176 ? -3.266 -22.970 -27.299 1.00 23.06 171 ALA A CA 1
ATOM 1404 C C . ALA A 1 176 ? -3.724 -23.846 -28.457 1.00 22.92 171 ALA A C 1
ATOM 1405 O O . ALA A 1 176 ? -4.875 -23.762 -28.898 1.00 23.36 171 ALA A O 1
ATOM 1407 N N . TYR A 1 177 ? -2.830 -24.685 -28.972 1.00 21.20 172 TYR A N 1
ATOM 1408 C CA . TYR A 1 177 ? -3.216 -25.576 -30.060 1.00 22.91 172 TYR A CA 1
ATOM 1409 C C . TYR A 1 177 ? -4.331 -26.522 -29.622 1.00 23.45 172 TYR A C 1
ATOM 1410 O O . TYR A 1 177 ? -5.313 -26.715 -30.350 1.00 24.52 172 TYR A O 1
ATOM 1419 N N . LYS A 1 178 ? -4.219 -27.087 -28.415 1.00 23.16 173 LYS A N 1
ATOM 1420 C CA . LYS A 1 178 ? -5.272 -27.963 -27.911 1.00 23.28 173 LYS A CA 1
ATOM 1421 C C . LYS A 1 178 ? -6.610 -27.238 -27.867 1.00 22.13 173 LYS A C 1
ATOM 1422 O O . LYS A 1 178 ? -7.642 -27.787 -28.271 1.00 24.27 173 LYS A O 1
ATOM 1428 N N . LEU A 1 179 ? -6.608 -25.995 -27.370 1.00 22.32 174 LEU A N 1
ATOM 1429 C CA . LEU A 1 179 ? -7.862 -25.265 -27.228 1.00 21.90 174 LEU A CA 1
ATOM 1430 C C . LEU A 1 179 ? -8.445 -24.902 -28.590 1.00 22.25 174 LEU A C 1
ATOM 1431 O O . LEU A 1 179 ? -9.659 -25.000 -28.797 1.00 23.57 174 LEU A O 1
ATOM 1436 N N . VAL A 1 180 ? -7.598 -24.471 -29.530 1.00 22.82 175 VAL A N 1
ATOM 1437 C CA . VAL A 1 180 ? -8.089 -24.121 -30.857 1.00 23.95 175 VAL A CA 1
ATOM 1438 C C . VAL A 1 180 ? -8.624 -25.367 -31.557 1.00 25.30 175 VAL A C 1
ATOM 1439 O O . VAL A 1 180 ? -9.657 -25.324 -32.232 1.00 25.21 175 VAL A O 1
ATOM 1443 N N . LYS A 1 181 ? -7.976 -26.513 -31.356 1.00 25.40 176 LYS A N 1
ATOM 1444 C CA . LYS A 1 181 ? -8.522 -27.754 -31.907 1.00 25.00 176 LYS A CA 1
ATOM 1445 C C . LYS A 1 181 ? -9.896 -28.080 -31.345 1.00 26.46 176 LYS A C 1
ATOM 1446 O O . LYS A 1 181 ? -10.718 -28.694 -32.048 1.00 28.94 176 LYS A O 1
ATOM 1452 N N . MET A 1 182 ? -10.156 -27.678 -30.102 1.00 25.50 177 MET A N 1
ATOM 1453 C CA . MET A 1 182 ? -11.447 -27.909 -29.474 1.00 25.43 177 MET A CA 1
ATOM 1454 C C . MET A 1 182 ? -12.453 -26.806 -29.774 1.00 27.33 177 MET A C 1
ATOM 1455 O O . MET A 1 182 ? -13.543 -26.793 -29.185 1.00 30.52 177 MET A O 1
ATOM 1460 N N . GLY A 1 183 ? -12.112 -25.883 -30.669 1.00 28.70 178 GLY A N 1
ATOM 1461 C CA . GLY A 1 183 ? -13.045 -24.880 -31.129 1.00 28.95 178 GLY A CA 1
ATOM 1462 C C . GLY A 1 183 ? -12.832 -23.481 -30.594 1.00 28.04 178 GLY A C 1
ATOM 1463 O O . GLY A 1 183 ? -13.673 -22.609 -30.857 1.00 26.06 178 GLY A O 1
ATOM 1464 N N . ALA A 1 184 ? -11.745 -23.229 -29.864 1.00 25.26 179 ALA A N 1
ATOM 1465 C CA . ALA A 1 184 ? -11.491 -21.878 -29.370 1.00 24.84 179 ALA A CA 1
ATOM 1466 C C . ALA A 1 184 ? -11.424 -20.907 -30.537 1.00 24.92 179 ALA A C 1
ATOM 1467 O O . ALA A 1 184 ? -10.754 -21.165 -31.542 1.00 26.06 179 ALA A O 1
ATOM 1469 N N . ASP A 1 185 ? -12.137 -19.789 -30.399 1.00 23.55 180 ASP A N 1
ATOM 1470 C CA . ASP A 1 185 ? -12.214 -18.775 -31.449 1.00 23.77 180 ASP A CA 1
ATOM 1471 C C . ASP A 1 185 ? -11.129 -17.734 -31.184 1.00 24.67 180 ASP A C 1
ATOM 1472 O O . ASP A 1 185 ? -11.356 -16.689 -30.570 1.00 25.06 180 ASP A O 1
ATOM 1477 N N . ALA A 1 186 ? -9.914 -18.050 -31.648 1.00 25.36 181 ALA A N 1
ATOM 1478 C CA . ALA A 1 186 ? -8.763 -17.189 -31.390 1.00 24.67 181 ALA A CA 1
ATOM 1479 C C . ALA A 1 186 ? -8.970 -15.799 -31.970 1.00 24.09 181 ALA A C 1
ATOM 1480 O O . ALA A 1 186 ? -8.579 -14.791 -31.357 1.00 24.42 181 ALA A O 1
ATOM 1482 N N . HIS A 1 187 ? -9.585 -15.722 -33.151 1.00 25.33 182 HIS A N 1
ATOM 1483 C CA . HIS A 1 187 ? -9.774 -14.420 -33.764 1.00 21.69 182 HIS A CA 1
ATOM 1484 C C . HIS A 1 187 ? -10.781 -13.577 -32.989 1.00 28.98 182 HIS A C 1
ATOM 1485 O O . HIS A 1 187 ? -10.569 -12.372 -32.803 1.00 25.42 182 HIS A O 1
ATOM 1492 N N . PHE A 1 188 ? -11.885 -14.184 -32.537 1.00 25.57 183 PHE A N 1
ATOM 1493 C CA . PHE A 1 188 ? -12.838 -13.454 -31.703 1.00 25.06 183 PHE A CA 1
ATOM 1494 C C . PHE A 1 188 ? -12.148 -12.847 -30.495 1.00 23.48 183 PHE A C 1
ATOM 1495 O O . PHE A 1 188 ? -12.367 -11.674 -30.159 1.00 22.87 183 PHE A O 1
ATOM 1503 N N . VAL A 1 189 ? -11.322 -13.644 -29.810 1.00 23.35 184 VAL A N 1
ATOM 1504 C CA . VAL A 1 189 ? -10.667 -13.152 -28.603 1.00 20.35 184 VAL A CA 1
ATOM 1505 C C . VAL A 1 189 ? -9.765 -11.964 -28.923 1.00 22.58 184 VAL A C 1
ATOM 1506 O O . VAL A 1 189 ? -9.800 -10.939 -28.229 1.00 21.67 184 VAL A O 1
ATOM 1510 N N . ALA A 1 190 ? -8.977 -12.059 -30.002 1.00 24.23 185 ALA A N 1
ATOM 1511 C CA . ALA A 1 190 ? -8.098 -10.947 -30.363 1.00 21.07 185 ALA A CA 1
ATOM 1512 C C . ALA A 1 190 ? -8.897 -9.710 -30.750 1.00 23.56 185 ALA A C 1
ATOM 1513 O O . ALA A 1 190 ? -8.526 -8.584 -30.391 1.00 23.29 185 ALA A O 1
ATOM 1515 N N . LYS A 1 191 ? -9.979 -9.895 -31.508 1.00 22.99 186 LYS A N 1
ATOM 1516 C CA . LYS A 1 191 ? -10.785 -8.753 -31.934 1.00 23.58 186 LYS A CA 1
ATOM 1517 C C . LYS A 1 191 ? -11.402 -8.032 -30.739 1.00 24.36 186 LYS A C 1
ATOM 1518 O O . LYS A 1 191 ? -11.346 -6.801 -30.645 1.00 24.86 186 LYS A O 1
ATOM 1524 N N . GLU A 1 192 ? -11.977 -8.784 -29.791 1.00 20.84 187 GLU A N 1
ATOM 1525 C CA . GLU A 1 192 ? -12.659 -8.133 -28.672 1.00 23.04 187 GLU A CA 1
ATOM 1526 C C . GLU A 1 192 ? -11.675 -7.456 -27.723 1.00 23.75 187 GLU A C 1
ATOM 1527 O O . GLU A 1 192 ? -11.968 -6.382 -27.180 1.00 25.04 187 GLU A O 1
ATOM 1533 N N . ILE A 1 193 ? -10.502 -8.055 -27.523 1.00 22.95 188 ILE A N 1
ATOM 1534 C CA . ILE A 1 193 ? -9.548 -7.509 -26.564 1.00 22.45 188 ILE A CA 1
ATOM 1535 C C . ILE A 1 193 ? -8.741 -6.373 -27.174 1.00 23.65 188 ILE A C 1
ATOM 1536 O O . ILE A 1 193 ? -8.440 -5.384 -26.497 1.00 24.77 188 ILE A O 1
ATOM 1541 N N . LEU A 1 194 ? -8.373 -6.493 -28.454 1.00 21.37 189 LEU A N 1
ATOM 1542 C CA . LEU A 1 194 ? -7.371 -5.608 -29.030 1.00 25.24 189 LEU A CA 1
ATOM 1543 C C . LEU A 1 194 ? -7.910 -4.621 -30.053 1.00 23.19 189 LEU A C 1
ATOM 1544 O O . LEU A 1 194 ? -7.214 -3.645 -30.356 1.00 24.80 189 LEU A O 1
ATOM 1549 N N . GLU A 1 195 ? -9.107 -4.843 -30.594 1.00 22.59 190 GLU A N 1
ATOM 1550 C CA . GLU A 1 195 ? -9.667 -3.979 -31.635 1.00 22.23 190 GLU A CA 1
ATOM 1551 C C . GLU A 1 195 ? -10.873 -3.213 -31.105 1.00 23.26 190 GLU A C 1
ATOM 1552 O O . GLU A 1 195 ? -11.887 -3.029 -31.789 1.00 24.88 190 GLU A O 1
ATOM 1558 N N . ASN A 1 196 ? -10.736 -2.728 -29.867 1.00 22.08 191 ASN A N 1
ATOM 1559 C CA . ASN A 1 196 ? -11.797 -2.086 -29.105 1.00 25.54 191 ASN A CA 1
ATOM 1560 C C . ASN A 1 196 ? -11.322 -0.762 -28.520 1.00 27.20 191 ASN A C 1
ATOM 1561 O O . ASN A 1 196 ? -11.732 -0.381 -27.418 1.00 29.54 191 ASN A O 1
ATOM 1566 N N . LYS A 1 197 ? -10.467 -0.040 -29.241 1.00 22.75 192 LYS A N 1
ATOM 1567 C CA . LYS A 1 197 ? -9.852 1.171 -28.707 1.00 25.63 192 LYS A CA 1
ATOM 1568 C C . LYS A 1 197 ? -10.816 2.354 -28.710 1.00 25.35 192 LYS A C 1
ATOM 1569 O O . LYS A 1 197 ? -11.546 2.589 -29.675 1.00 25.24 192 LYS A O 1
ATOM 1575 N N . ARG A 1 198 ? -10.805 3.113 -27.618 1.00 26.64 193 ARG A N 1
ATOM 1576 C CA . ARG A 1 198 ? -11.488 4.401 -27.565 1.00 23.60 193 ARG A CA 1
ATOM 1577 C C . ARG A 1 198 ? -10.591 5.489 -28.141 1.00 26.40 193 ARG A C 1
ATOM 1578 O O . ARG A 1 198 ? -9.375 5.482 -27.930 1.00 26.50 193 ARG A O 1
ATOM 1586 N N . PHE A 1 199 ? -11.197 6.438 -28.862 1.00 26.18 194 PHE A N 1
ATOM 1587 C CA . PHE A 1 199 ? -10.443 7.609 -29.305 1.00 31.02 194 PHE A CA 1
ATOM 1588 C C . PHE A 1 199 ? -9.718 8.274 -28.151 1.00 33.67 194 PHE A C 1
ATOM 1589 O O . PHE A 1 199 ? -8.584 8.741 -28.302 1.00 30.33 194 PHE A O 1
ATOM 1597 N N . GLU A 1 200 ? -10.375 8.350 -26.994 1.00 27.75 195 GLU A N 1
ATOM 1598 C CA . GLU A 1 200 ? -9.760 8.940 -25.814 1.00 27.81 195 GLU A CA 1
ATOM 1599 C C . GLU A 1 200 ? -8.448 8.250 -25.457 1.00 29.46 195 GLU A C 1
ATOM 1600 O O . GLU A 1 200 ? -7.560 8.880 -24.871 1.00 30.07 195 GLU A O 1
ATOM 1606 N N . GLN A 1 201 ? -8.308 6.961 -25.794 1.00 28.22 196 GLN A N 1
ATOM 1607 C CA . GLN A 1 201 ? -7.065 6.255 -25.499 1.00 26.90 196 GLN A CA 1
ATOM 1608 C C . GLN A 1 201 ? -5.925 6.750 -26.382 1.00 26.47 196 GLN A C 1
ATOM 1609 O O . GLN A 1 201 ? -4.774 6.825 -25.939 1.00 24.79 196 GLN A O 1
ATOM 1615 N N . PHE A 1 202 ? -6.215 7.084 -27.641 1.00 23.99 197 PHE A N 1
ATOM 1616 C CA . PHE A 1 202 ? -5.173 7.685 -28.466 1.00 23.42 197 PHE A CA 1
ATOM 1617 C C . PHE A 1 202 ? -4.726 9.017 -27.888 1.00 26.89 197 PHE A C 1
ATOM 1618 O O . PHE A 1 202 ? -3.526 9.318 -27.858 1.00 28.69 197 PHE A O 1
ATOM 1626 N N . LYS A 1 203 ? -5.681 9.833 -27.434 1.00 26.79 198 LYS A N 1
ATOM 1627 C CA . LYS A 1 203 ? -5.322 11.127 -26.867 1.00 25.99 198 LYS A CA 1
ATOM 1628 C C . LYS A 1 203 ? -4.563 10.945 -25.560 1.00 25.58 198 LYS A C 1
ATOM 1629 O O . LYS A 1 203 ? -3.599 11.669 -25.292 1.00 27.97 198 LYS A O 1
ATOM 1635 N N . LEU A 1 204 ? -4.958 9.952 -24.760 1.00 26.21 199 LEU A N 1
ATOM 1636 C CA . LEU A 1 204 ? -4.242 9.687 -23.515 1.00 25.58 199 LEU A CA 1
ATOM 1637 C C . LEU A 1 204 ? -2.804 9.246 -23.791 1.00 24.81 199 LEU A C 1
ATOM 1638 O O . LEU A 1 204 ? -1.869 9.682 -23.106 1.00 25.79 199 LEU A O 1
ATOM 1643 N N . PHE A 1 205 ? -2.601 8.390 -24.800 1.00 23.19 200 PHE A N 1
ATOM 1644 C CA . PHE A 1 205 ? -1.238 7.985 -25.120 1.00 22.88 200 PHE A CA 1
ATOM 1645 C C . PHE A 1 205 ? -0.426 9.156 -25.663 1.00 25.72 200 PHE A C 1
ATOM 1646 O O . PHE A 1 205 ? 0.787 9.218 -25.437 1.00 25.05 200 PHE A O 1
ATOM 1654 N N . ALA A 1 206 ? -1.069 10.090 -26.377 1.00 25.10 201 ALA A N 1
ATOM 1655 C CA . ALA A 1 206 ? -0.364 11.292 -26.811 1.00 25.91 201 ALA A CA 1
ATOM 1656 C C . ALA A 1 206 ? 0.197 12.065 -25.624 1.00 25.84 201 ALA A C 1
ATOM 1657 O O . ALA A 1 206 ? 1.304 12.608 -25.701 1.00 27.58 201 ALA A O 1
ATOM 1659 N N . GLU A 1 207 ? -0.561 12.128 -24.524 1.00 25.44 202 GLU A N 1
ATOM 1660 C CA . GLU A 1 207 ? -0.067 12.755 -23.297 1.00 28.04 202 GLU A CA 1
ATOM 1661 C C . GLU A 1 207 ? 1.143 12.007 -22.755 1.00 25.05 202 GLU A C 1
ATOM 1662 O O . GLU A 1 207 ? 2.116 12.621 -22.303 1.00 28.90 202 GLU A O 1
ATOM 1668 N N . VAL A 1 208 ? 1.098 10.674 -22.796 1.00 23.46 203 VAL A N 1
ATOM 1669 C CA . VAL A 1 208 ? 2.241 9.865 -22.384 1.00 23.76 203 VAL A CA 1
ATOM 1670 C C . VAL A 1 208 ? 3.468 10.195 -23.225 1.00 23.09 203 VAL A C 1
ATOM 1671 O O . VAL A 1 208 ? 4.569 10.376 -22.694 1.00 23.78 203 VAL A O 1
ATOM 1675 N N . LEU A 1 209 ? 3.303 10.309 -24.548 1.00 22.16 204 LEU A N 1
ATOM 1676 C CA . LEU A 1 209 ? 4.461 10.627 -25.378 1.00 23.59 204 LEU A CA 1
ATOM 1677 C C . LEU A 1 209 ? 4.993 12.023 -25.094 1.00 27.35 204 LEU A C 1
ATOM 1678 O O . LEU A 1 209 ? 6.207 12.251 -25.153 1.00 27.84 204 LEU A O 1
ATOM 1683 N N . GLU A 1 210 ? 4.101 12.974 -24.807 1.00 25.72 205 GLU A N 1
ATOM 1684 C CA . GLU A 1 210 ? 4.537 14.334 -24.501 1.00 29.70 205 GLU A CA 1
ATOM 1685 C C . GLU A 1 210 ? 5.414 14.378 -23.256 1.00 32.52 205 GLU A C 1
ATOM 1686 O O . GLU A 1 210 ? 6.306 15.229 -23.154 1.00 35.26 205 GLU A O 1
ATOM 1692 N N . ARG A 1 211 ? 5.182 13.472 -22.307 1.00 27.12 206 ARG A N 1
ATOM 1693 C CA . ARG A 1 211 ? 5.927 13.433 -21.055 1.00 25.26 206 ARG A CA 1
ATOM 1694 C C . ARG A 1 211 ? 7.085 12.442 -21.083 1.00 25.86 206 ARG A C 1
ATOM 1695 O O . ARG A 1 211 ? 7.792 12.307 -20.079 1.00 29.05 206 ARG A O 1
ATOM 1703 N N . LEU A 1 212 ? 7.280 11.743 -22.195 1.00 24.00 207 LEU A N 1
ATOM 1704 C CA . LEU A 1 212 ? 8.288 10.695 -22.287 1.00 21.73 207 LEU A CA 1
ATOM 1705 C C . LEU A 1 212 ? 9.690 11.244 -22.062 1.00 26.38 207 LEU A C 1
ATOM 1706 O O . LEU A 1 212 ? 10.075 12.268 -22.636 1.00 28.31 207 LEU A O 1
ATOM 1711 N N . GLN A 1 213 ? 10.459 10.551 -21.228 1.00 25.21 208 GLN A N 1
ATOM 1712 C CA . GLN A 1 213 ? 11.842 10.904 -20.943 1.00 24.04 208 GLN A CA 1
ATOM 1713 C C . GLN A 1 213 ? 12.710 9.674 -21.182 1.00 27.39 208 GLN A C 1
ATOM 1714 O O . GLN A 1 213 ? 12.371 8.576 -20.729 1.00 26.15 208 GLN A O 1
ATOM 1720 N N . LEU A 1 214 ? 13.823 9.853 -21.885 1.00 27.32 209 LEU A N 1
ATOM 1721 C CA . LEU A 1 214 ? 14.819 8.806 -22.067 1.00 24.07 209 LEU A CA 1
ATOM 1722 C C . LEU A 1 214 ? 16.007 9.057 -21.143 1.00 27.51 209 LEU A C 1
ATOM 1723 O O . LEU A 1 214 ? 16.375 10.205 -20.869 1.00 28.90 209 LEU A O 1
ATOM 1728 N N . LEU A 1 215 ? 16.607 7.965 -20.667 1.00 27.24 210 LEU A N 1
ATOM 1729 C CA . LEU A 1 215 ? 17.792 8.018 -19.821 1.00 24.20 210 LEU A CA 1
ATOM 1730 C C . LEU A 1 215 ? 18.779 6.960 -20.301 1.00 30.22 210 LEU A C 1
ATOM 1731 O O . LEU A 1 215 ? 18.428 6.055 -21.065 1.00 27.56 210 LEU A O 1
ATOM 1736 N N . GLU A 1 216 ? 20.025 7.073 -19.833 1.00 29.76 211 GLU A N 1
ATOM 1737 C CA . GLU A 1 216 ? 21.059 6.055 -20.060 1.00 29.39 211 GLU A CA 1
ATOM 1738 C C . GLU A 1 216 ? 21.244 5.752 -21.548 1.00 36.01 211 GLU A C 1
ATOM 1739 O O . GLU A 1 216 ? 21.178 4.598 -21.981 1.00 34.58 211 GLU A O 1
ATOM 1745 N N . ASN A 1 217 ? 21.477 6.806 -22.331 1.00 31.82 212 ASN A N 1
ATOM 1746 C CA . ASN A 1 217 ? 21.768 6.684 -23.761 1.00 34.83 212 ASN A CA 1
ATOM 1747 C C . ASN A 1 217 ? 20.639 5.975 -24.510 1.00 35.73 212 ASN A C 1
ATOM 1748 O O . ASN A 1 217 ? 20.873 5.167 -25.413 1.00 38.32 212 ASN A O 1
ATOM 1753 N N . GLY A 1 218 ? 19.401 6.281 -24.132 1.00 31.80 213 GLY A N 1
ATOM 1754 C CA . GLY A 1 218 ? 18.239 5.708 -24.774 1.00 30.57 213 GLY A CA 1
ATOM 1755 C C . GLY A 1 218 ? 17.821 4.339 -24.287 1.00 28.66 213 GLY A C 1
ATOM 1756 O O . GLY A 1 218 ? 16.847 3.789 -24.817 1.00 33.32 213 GLY A O 1
ATOM 1757 N N . LYS A 1 219 ? 18.505 3.764 -23.292 1.00 26.50 214 LYS A N 1
ATOM 1758 C CA . LYS A 1 219 ? 18.161 2.425 -22.833 1.00 23.77 214 LYS A CA 1
ATOM 1759 C C . LYS A 1 219 ? 17.007 2.391 -21.851 1.00 26.47 214 LYS A C 1
ATOM 1760 O O . LYS A 1 219 ? 16.414 1.325 -21.652 1.00 27.38 214 LYS A O 1
ATOM 1766 N N . ILE A 1 220 ? 16.696 3.512 -21.207 1.00 25.14 215 ILE A N 1
ATOM 1767 C CA . ILE A 1 220 ? 15.610 3.592 -20.241 1.00 21.87 215 ILE A CA 1
ATOM 1768 C C . ILE A 1 220 ? 14.617 4.624 -20.755 1.00 22.69 215 ILE A C 1
ATOM 1769 O O . ILE A 1 220 ? 15.014 5.724 -21.144 1.00 25.30 215 ILE A O 1
ATOM 1774 N N . ALA A 1 221 ? 13.334 4.279 -20.740 1.00 24.15 216 ALA A N 1
ATOM 1775 C CA . ALA A 1 221 ? 12.274 5.204 -21.106 1.00 23.46 216 ALA A CA 1
ATOM 1776 C C . ALA A 1 221 ? 11.234 5.231 -19.998 1.00 23.42 216 ALA A C 1
ATOM 1777 O O . ALA A 1 221 ? 10.833 4.177 -19.497 1.00 25.48 216 ALA A O 1
ATOM 1779 N N . TYR A 1 222 ? 10.778 6.423 -19.612 1.00 22.74 217 TYR A N 1
ATOM 1780 C CA . TYR A 1 222 ? 9.680 6.465 -18.658 1.00 20.98 217 TYR A CA 1
ATOM 1781 C C . TYR A 1 222 ? 8.748 7.627 -18.964 1.00 24.07 217 TYR A C 1
ATOM 1782 O O . TYR A 1 222 ? 9.119 8.600 -19.622 1.00 23.77 217 TYR A O 1
ATOM 1791 N N . SER A 1 223 ? 7.515 7.503 -18.472 1.00 20.89 218 SER A N 1
ATOM 1792 C CA . SER A 1 223 ? 6.514 8.558 -18.597 1.00 20.25 218 SER A CA 1
ATOM 1793 C C . SER A 1 223 ? 5.522 8.393 -17.458 1.00 23.41 218 SER A C 1
ATOM 1794 O O . SER A 1 223 ? 5.702 7.546 -16.577 1.00 22.18 218 SER A O 1
ATOM 1797 N N . TYR A 1 224 ? 4.472 9.216 -17.459 1.00 21.62 219 TYR A N 1
ATOM 1798 C CA . TYR A 1 224 ? 3.533 9.175 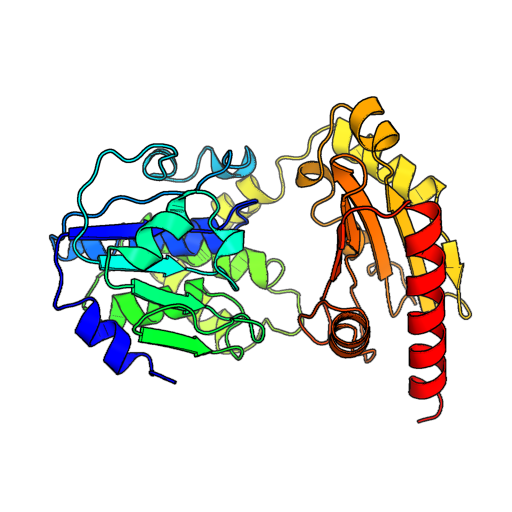-16.342 1.00 23.28 219 TYR A CA 1
ATOM 1799 C C . TYR A 1 224 ? 2.190 9.741 -16.774 1.00 27.57 219 TYR A C 1
ATOM 1800 O O . TYR A 1 224 ? 2.098 10.534 -17.717 1.00 26.36 219 TYR A O 1
ATOM 1809 N N . ILE A 1 225 ? 1.150 9.322 -16.053 1.00 21.88 220 ILE A N 1
ATOM 1810 C CA . ILE A 1 225 ? -0.205 9.841 -16.206 1.00 21.09 220 ILE A CA 1
ATOM 1811 C C . ILE A 1 225 ? -0.677 10.198 -14.803 1.00 24.23 220 ILE A C 1
ATOM 1812 O O . ILE A 1 225 ? -0.904 9.299 -13.977 1.00 24.38 220 ILE A O 1
ATOM 1817 N N . ASP A 1 226 ? -0.827 11.491 -14.530 1.00 25.48 221 ASP A N 1
ATOM 1818 C CA . ASP A 1 226 ? -1.369 11.908 -13.242 1.00 24.99 221 ASP A CA 1
ATOM 1819 C C . ASP A 1 226 ? -2.896 11.832 -13.275 1.00 27.61 221 ASP A C 1
ATOM 1820 O O . ASP A 1 226 ? -3.518 11.697 -14.334 1.00 25.44 221 ASP A O 1
ATOM 1825 N N . TYR A 1 227 ? -3.505 11.946 -12.093 1.00 28.23 222 TYR A N 1
ATOM 1826 C CA . TYR A 1 227 ? -4.944 11.734 -11.987 1.00 25.19 222 TYR A CA 1
ATOM 1827 C C . TYR A 1 227 ? -5.728 12.736 -12.830 1.00 27.64 222 TYR A C 1
ATOM 1828 O O . TYR A 1 227 ? -6.683 12.361 -13.526 1.00 26.97 222 TYR A O 1
ATOM 1837 N N . ASP A 1 228 ? -5.347 14.016 -12.786 1.00 28.68 223 ASP A N 1
ATOM 1838 C CA . ASP A 1 228 ? -6.065 15.021 -13.571 1.00 28.09 223 ASP A CA 1
ATOM 1839 C C . ASP A 1 228 ? -6.007 14.717 -15.065 1.00 28.34 223 ASP A C 1
ATOM 1840 O O . ASP A 1 228 ? -6.942 15.048 -15.804 1.00 29.19 223 ASP A O 1
ATOM 1845 N N . THR A 1 229 ? -4.927 14.083 -15.529 1.00 27.81 224 THR A N 1
ATOM 1846 C CA . THR A 1 229 ? -4.818 13.776 -16.951 1.00 29.38 224 THR A CA 1
ATOM 1847 C C . THR A 1 229 ? -5.776 12.659 -17.347 1.00 29.23 224 THR A C 1
ATOM 1848 O O . THR A 1 229 ? -6.368 12.701 -18.432 1.00 28.45 224 THR A O 1
ATOM 1852 N N . TYR A 1 230 ? -5.950 11.657 -16.481 1.00 26.40 225 TYR A N 1
ATOM 1853 C CA . TYR A 1 230 ? -7.001 10.669 -16.716 1.00 25.97 225 TYR A CA 1
ATOM 1854 C C . TYR A 1 230 ? -8.363 11.342 -16.804 1.00 28.27 225 TYR A C 1
ATOM 1855 O O . TYR A 1 230 ? -9.150 11.064 -17.717 1.00 27.91 225 TYR A O 1
ATOM 1864 N N . LEU A 1 231 ? -8.663 12.231 -15.846 1.00 26.84 226 LEU A N 1
ATOM 1865 C CA . LEU A 1 231 ? -9.954 12.910 -15.836 1.00 28.68 226 LEU A CA 1
ATOM 1866 C C . LEU A 1 231 ? -10.155 13.751 -17.085 1.00 34.94 226 LEU A C 1
ATOM 1867 O O . LEU A 1 231 ? -11.250 13.771 -17.657 1.00 34.31 226 LEU A O 1
ATOM 1872 N N . ARG A 1 232 ? -9.107 14.456 -17.517 1.00 28.22 227 ARG A N 1
ATOM 1873 C CA . ARG A 1 232 ? -9.204 15.346 -18.669 1.00 33.91 227 ARG A CA 1
ATOM 1874 C C . ARG A 1 232 ? -9.669 14.598 -19.906 1.00 32.58 227 ARG A C 1
ATOM 1875 O O . ARG A 1 232 ? -10.318 15.182 -20.783 1.00 35.60 227 ARG A O 1
ATOM 1883 N N . HIS A 1 233 ? -9.358 13.303 -19.989 1.00 29.96 228 HIS A N 1
ATOM 1884 C CA . HIS A 1 233 ? -9.661 12.503 -21.167 1.00 28.51 228 HIS A CA 1
ATOM 1885 C C . HIS A 1 233 ? -10.771 11.488 -20.925 1.00 33.12 228 HIS A C 1
ATOM 1886 O O . HIS A 1 233 ? -10.942 10.567 -21.731 1.00 31.54 228 HIS A O 1
ATOM 1893 N N . ASN A 1 234 ? -11.532 11.637 -19.839 1.00 31.56 229 ASN A N 1
ATOM 1894 C CA . ASN A 1 234 ? -12.619 10.711 -19.523 1.00 32.92 229 ASN A CA 1
ATOM 1895 C C . ASN A 1 234 ? -12.112 9.271 -19.537 1.00 34.11 229 ASN A C 1
ATOM 1896 O O . ASN A 1 234 ? -12.693 8.381 -20.164 1.00 33.91 229 ASN A O 1
ATOM 1901 N N . CYS A 1 235 ? -10.991 9.055 -18.849 1.00 28.83 230 CYS A N 1
ATOM 1902 C CA . CYS A 1 235 ? -10.323 7.762 -18.801 1.00 30.44 230 CYS A CA 1
ATOM 1903 C C . CYS A 1 235 ? -10.097 7.334 -17.357 1.00 30.78 230 CYS A C 1
ATOM 1904 O O . CYS A 1 235 ? -10.120 8.146 -16.423 1.00 27.75 230 CYS A O 1
ATOM 1907 N N . THR A 1 236 ? -9.868 6.037 -17.183 1.00 28.85 231 THR A N 1
ATOM 1908 C CA . THR A 1 236 ? -9.371 5.476 -15.933 1.00 27.21 231 THR A CA 1
ATOM 1909 C C . THR A 1 236 ? -8.094 4.703 -16.250 1.00 29.61 231 THR A C 1
ATOM 1910 O O . THR A 1 236 ? -7.625 4.693 -17.398 1.00 24.85 231 THR A O 1
ATOM 1914 N N . ASP A 1 237 ? -7.552 4.013 -15.238 1.00 25.21 232 ASP A N 1
ATOM 1915 C CA . ASP A 1 237 ? -6.393 3.172 -15.504 1.00 25.91 232 ASP A CA 1
ATOM 1916 C C . ASP A 1 237 ? -6.740 1.953 -16.355 1.00 27.45 232 ASP A C 1
ATOM 1917 O O . ASP A 1 237 ? -5.825 1.284 -16.849 1.00 31.27 232 ASP A O 1
ATOM 1922 N N . GLU A 1 238 ? -8.027 1.667 -16.571 1.00 25.03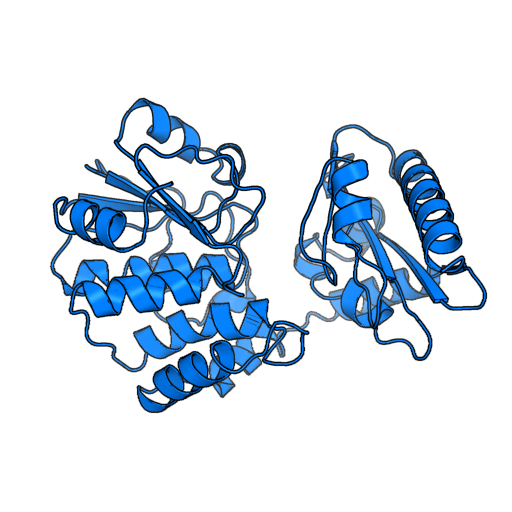 233 GLU A N 1
ATOM 1923 C CA . GLU A 1 238 ? -8.394 0.687 -17.589 1.00 25.51 233 GLU A CA 1
ATOM 1924 C C . GLU A 1 238 ? -7.868 1.108 -18.958 1.00 27.68 233 GLU A C 1
ATOM 1925 O O . GLU A 1 238 ? -7.452 0.268 -19.766 1.00 29.47 233 GLU A O 1
ATOM 1931 N N . ASP A 1 239 ? -7.878 2.410 -19.233 1.00 28.44 234 ASP A N 1
ATOM 1932 C CA . ASP A 1 239 ? -7.608 2.911 -20.578 1.00 26.23 234 ASP A CA 1
ATOM 1933 C C . ASP A 1 239 ? -6.126 2.949 -20.923 1.00 25.79 234 ASP A C 1
ATOM 1934 O O . ASP A 1 239 ? -5.787 3.038 -22.114 1.00 27.99 234 ASP A O 1
ATOM 1939 N N . SER A 1 240 ? -5.237 2.854 -19.933 1.00 22.32 235 SER A N 1
ATOM 1940 C CA . SER A 1 240 ? -3.801 2.865 -20.187 1.00 24.77 235 SER A CA 1
ATOM 1941 C C . SER A 1 240 ? -3.207 1.463 -20.259 1.00 21.46 235 SER A C 1
ATOM 1942 O O . SER A 1 240 ? -1.976 1.312 -20.322 1.00 23.35 235 SER A O 1
ATOM 1945 N N . ALA A 1 241 ? -4.047 0.431 -20.267 1.00 24.28 236 ALA A N 1
ATOM 1946 C CA . ALA A 1 241 ? -3.548 -0.927 -20.426 1.00 24.92 236 ALA A CA 1
ATOM 1947 C C . ALA A 1 241 ? -2.706 -1.034 -21.694 1.00 24.06 236 ALA A C 1
ATOM 1948 O O . ALA A 1 241 ? -3.100 -0.559 -22.762 1.00 25.64 236 ALA A O 1
ATOM 1950 N N . GLY A 1 242 ? -1.518 -1.628 -21.563 1.00 23.74 237 GLY A N 1
ATOM 1951 C CA . GLY A 1 242 ? -0.637 -1.828 -22.692 1.00 26.12 237 GLY A CA 1
ATOM 1952 C C . GLY A 1 242 ? 0.236 -0.651 -23.054 1.00 24.66 237 GLY A C 1
ATOM 1953 O O . GLY A 1 242 ? 1.140 -0.810 -23.877 1.00 23.85 237 GLY A O 1
ATOM 1954 N N . PHE A 1 243 ? -0.001 0.531 -22.472 1.00 22.53 238 PHE A N 1
ATOM 1955 C CA . PHE A 1 243 ? 0.808 1.699 -22.819 1.00 20.88 238 PHE A CA 1
ATOM 1956 C C . PHE A 1 243 ? 2.289 1.468 -22.541 1.00 21.46 238 PHE A C 1
ATOM 1957 O O . PHE A 1 243 ? 3.151 1.897 -23.316 1.00 21.95 238 PHE A O 1
ATOM 1965 N N . VAL A 1 244 ? 2.615 0.838 -21.411 1.00 21.85 239 VAL A N 1
ATOM 1966 C CA . VAL A 1 244 ? 4.025 0.678 -21.077 1.00 19.41 239 VAL A CA 1
ATOM 1967 C C . VAL A 1 244 ? 4.719 -0.255 -22.069 1.00 22.11 239 VAL A C 1
ATOM 1968 O O . VAL A 1 244 ? 5.893 -0.048 -22.402 1.00 20.99 239 VAL A O 1
ATOM 1972 N N . GLY A 1 245 ? 4.010 -1.256 -22.598 1.00 21.06 240 GLY A N 1
ATOM 1973 C CA . GLY A 1 245 ? 4.592 -2.087 -23.641 1.00 20.94 240 GLY A CA 1
ATOM 1974 C C . GLY A 1 245 ? 4.899 -1.316 -24.907 1.00 21.82 240 GLY A C 1
ATOM 1975 O O . GLY A 1 245 ? 5.865 -1.626 -25.609 1.00 22.34 240 GLY A O 1
ATOM 1976 N N . GLU A 1 246 ? 4.085 -0.307 -25.217 1.00 22.74 241 GLU A N 1
ATOM 1977 C CA . GLU A 1 246 ? 4.382 0.541 -26.363 1.00 23.82 241 GLU A CA 1
ATOM 1978 C C . GLU A 1 246 ? 5.689 1.291 -26.164 1.00 23.54 241 GLU A C 1
ATOM 1979 O O . GLU A 1 246 ? 6.420 1.542 -27.130 1.00 23.08 241 GLU A O 1
ATOM 1985 N N . LEU A 1 247 ? 6.000 1.677 -24.919 1.00 21.99 242 LEU A N 1
ATOM 1986 C CA . LEU A 1 247 ? 7.267 2.359 -24.686 1.00 20.24 242 LEU A CA 1
ATOM 1987 C C . LEU A 1 247 ? 8.441 1.390 -24.780 1.00 22.22 242 LEU A C 1
ATOM 1988 O O . LEU A 1 247 ? 9.508 1.747 -25.294 1.00 23.46 242 LEU A O 1
ATOM 1993 N N . ARG A 1 248 ? 8.274 0.156 -24.294 1.00 21.04 243 ARG A N 1
ATOM 1994 C CA . ARG A 1 248 ? 9.335 -0.829 -24.479 1.00 19.69 243 ARG A CA 1
ATOM 1995 C C . ARG A 1 248 ? 9.561 -1.101 -25.958 1.00 24.49 243 ARG A C 1
ATOM 1996 O O . ARG A 1 248 ? 10.675 -1.443 -26.367 1.00 23.50 243 ARG A O 1
ATOM 2004 N N . SER A 1 249 ? 8.527 -0.933 -26.776 1.00 19.90 244 SER A N 1
ATOM 2005 C 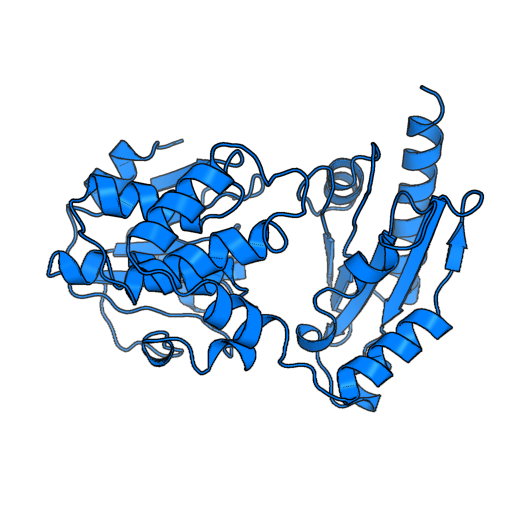CA A SER A 1 249 ? 8.646 -1.260 -28.195 0.59 20.04 244 SER A CA 1
ATOM 2006 C CA B SER A 1 249 ? 8.667 -1.273 -28.188 0.41 21.90 244 SER A CA 1
ATOM 2007 C C . SER A 1 249 ? 9.532 -0.285 -28.953 1.00 23.27 244 SER A C 1
ATOM 2008 O O . SER A 1 249 ? 9.780 -0.506 -30.142 1.00 23.13 244 SER A O 1
ATOM 2013 N N . ILE A 1 250 ? 10.011 0.777 -28.304 1.00 22.53 245 ILE A N 1
ATOM 2014 C CA . ILE A 1 250 ? 10.911 1.714 -28.967 1.00 23.30 245 ILE A CA 1
ATOM 2015 C C . ILE A 1 250 ? 12.264 1.058 -29.194 1.00 23.10 245 ILE A C 1
ATOM 2016 O O . ILE A 1 250 ? 12.829 0.430 -28.287 1.00 25.01 245 ILE A O 1
ATOM 2021 N N . ARG A 1 251 ? 12.780 1.192 -30.421 1.00 24.84 246 ARG A N 1
ATOM 2022 C CA . ARG A 1 251 ? 14.062 0.600 -30.786 1.00 23.99 246 ARG A CA 1
ATOM 2023 C C . ARG A 1 251 ? 15.158 1.085 -29.845 1.00 28.16 246 ARG A C 1
ATOM 2024 O O . ARG A 1 251 ? 15.287 2.286 -29.589 1.00 30.55 246 ARG A O 1
ATOM 2032 N N . GLY A 1 252 ? 15.927 0.139 -29.296 1.00 27.76 247 GLY A N 1
ATOM 2033 C CA . GLY A 1 252 ? 17.017 0.473 -28.410 1.00 32.26 247 GLY A CA 1
ATOM 2034 C C . GLY A 1 252 ? 16.651 0.590 -26.944 1.00 30.05 247 GLY A C 1
ATOM 2035 O O . GLY A 1 252 ? 17.558 0.618 -26.101 1.00 31.76 247 GLY A O 1
ATOM 2036 N N . VAL A 1 253 ? 15.366 0.656 -26.606 1.00 24.17 248 VAL A N 1
ATOM 2037 C CA . VAL A 1 253 ? 14.956 0.742 -25.204 1.00 22.54 248 VAL A CA 1
ATOM 2038 C C . VAL A 1 253 ? 15.076 -0.638 -24.573 1.00 24.65 248 VAL A C 1
ATOM 2039 O O . VAL A 1 253 ? 14.600 -1.637 -25.132 1.00 26.56 248 VAL A O 1
ATOM 2043 N N . GLU A 1 254 ? 15.722 -0.701 -23.405 1.00 22.87 249 GLU A N 1
ATOM 2044 C CA . GLU A 1 254 ? 15.813 -1.945 -22.652 1.00 25.03 249 GLU A CA 1
ATOM 2045 C C . GLU A 1 254 ? 14.801 -2.009 -21.520 1.00 20.82 249 GLU A C 1
ATOM 2046 O O . GLU A 1 254 ? 14.287 -3.088 -21.220 1.00 24.63 249 GLU A O 1
ATOM 2052 N N . VAL A 1 255 ? 14.500 -0.889 -20.858 1.00 23.01 250 VAL A N 1
ATOM 2053 C CA A VAL A 1 255 ? 13.544 -0.855 -19.748 0.59 23.98 250 VAL A CA 1
ATOM 2054 C CA B VAL A 1 255 ? 13.502 -0.895 -19.795 0.41 24.31 250 VAL A CA 1
ATOM 2055 C C . VAL A 1 255 ? 12.595 0.314 -19.966 1.00 21.28 250 VAL A C 1
ATOM 2056 O O . VAL A 1 255 ? 13.058 1.437 -20.184 1.00 23.24 250 VAL A O 1
ATOM 2063 N N . ALA A 1 256 ? 11.287 0.062 -19.891 1.00 21.23 251 ALA A N 1
ATOM 2064 C CA . ALA A 1 256 ? 10.256 1.089 -19.938 1.00 22.84 251 ALA A CA 1
ATOM 2065 C C . ALA A 1 256 ? 9.489 1.086 -18.620 1.00 23.70 251 ALA A C 1
ATOM 2066 O O . ALA A 1 256 ? 9.216 0.021 -18.056 1.00 22.26 251 ALA A O 1
ATOM 2068 N N . VAL A 1 257 ? 9.143 2.275 -18.123 1.00 22.00 252 VAL A N 1
ATOM 2069 C CA . VAL A 1 257 ? 8.427 2.422 -16.859 1.00 19.73 252 VAL A CA 1
ATOM 2070 C C . VAL A 1 257 ? 7.318 3.441 -17.055 1.00 24.44 252 VAL A C 1
ATOM 2071 O O . VAL A 1 257 ? 7.557 4.517 -17.608 1.00 23.71 252 VAL A O 1
ATOM 2075 N N . LEU A 1 258 ? 6.111 3.113 -16.610 1.00 20.43 253 LEU A N 1
ATOM 2076 C CA . LEU A 1 258 ? 4.995 4.052 -16.660 1.00 19.19 253 LEU A CA 1
ATOM 2077 C C . LEU A 1 258 ? 4.397 4.198 -15.266 1.00 19.65 253 LEU A C 1
ATOM 2078 O O . LEU A 1 258 ? 4.114 3.192 -14.607 1.00 22.16 253 LEU A O 1
ATOM 2083 N N . PHE A 1 259 ? 4.254 5.450 -14.816 1.00 19.19 254 PHE A N 1
ATOM 2084 C CA . PHE A 1 259 ? 3.713 5.798 -13.503 1.00 19.54 254 PHE A CA 1
ATOM 2085 C C . PHE A 1 259 ? 2.276 6.268 -13.696 1.00 26.64 254 PHE A C 1
ATOM 2086 O O . PHE A 1 259 ? 2.019 7.152 -14.518 1.00 27.38 254 PHE A O 1
ATOM 2094 N N . MET A 1 260 ? 1.343 5.682 -12.950 1.00 24.13 255 MET A N 1
ATOM 2095 C CA . MET A 1 260 ? -0.078 5.907 -13.183 1.00 24.03 255 MET A CA 1
ATOM 2096 C C . MET A 1 260 ? -0.780 6.220 -11.869 1.00 24.00 255 MET A C 1
ATOM 2097 O O . MET A 1 260 ? -0.815 5.372 -10.973 1.00 26.20 255 MET A O 1
ATOM 2102 N N . GLU A 1 261 ? -1.367 7.415 -11.767 1.00 22.91 256 GLU A N 1
ATOM 2103 C CA . GLU A 1 261 ? -2.077 7.847 -10.563 1.00 23.78 256 GLU A CA 1
ATOM 2104 C C . GLU A 1 261 ? -3.579 7.686 -10.777 1.00 28.90 256 GLU A C 1
ATOM 2105 O O . GLU A 1 261 ? -4.201 8.491 -11.480 1.00 28.08 256 GLU A O 1
ATOM 2111 N N . PHE A 1 262 ? -4.163 6.659 -10.151 1.00 27.49 257 PHE A N 1
ATOM 2112 C CA . PHE A 1 262 ? -5.602 6.430 -10.222 1.00 26.30 257 PHE A CA 1
ATOM 2113 C C . PHE A 1 262 ? -6.027 5.415 -9.168 1.00 28.52 257 PHE A C 1
ATOM 2114 O O . PHE A 1 262 ? -5.498 4.300 -9.150 1.00 29.43 257 PHE A O 1
ATOM 2122 N N . PRO A 1 263 ? -6.939 5.774 -8.246 1.00 28.14 258 PRO A N 1
ATOM 2123 C CA . PRO A 1 263 ? -7.472 7.130 -8.026 1.00 30.80 258 PRO A CA 1
ATOM 2124 C C . PRO A 1 263 ? -6.433 8.063 -7.402 1.00 30.03 258 PRO A C 1
ATOM 2125 O O . PRO A 1 263 ? -5.250 7.759 -7.461 1.00 30.83 258 PRO A O 1
ATOM 2129 N N . ARG A 1 264 ? -6.867 9.167 -6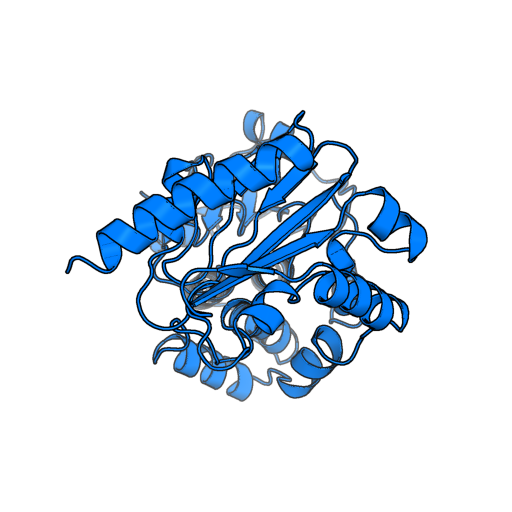.793 1.00 29.20 259 ARG A N 1
ATOM 2130 C CA . ARG A 1 264 ? -5.918 10.144 -6.268 1.00 30.66 259 ARG A CA 1
ATOM 2131 C C . ARG A 1 264 ? -4.985 9.511 -5.244 1.00 29.78 259 ARG A C 1
ATOM 2132 O O . ARG A 1 264 ? -5.430 8.819 -4.327 1.00 33.26 259 ARG A O 1
ATOM 2140 N N . GLY A 1 265 ? -3.687 9.762 -5.397 1.00 33.22 260 GLY A N 1
ATOM 2141 C CA . GLY A 1 265 ? -2.722 9.284 -4.429 1.00 37.72 260 GLY A CA 1
ATOM 2142 C C . GLY A 1 265 ? -2.423 7.801 -4.467 1.00 34.82 260 GLY A C 1
ATOM 2143 O O . GLY A 1 265 ? -1.613 7.334 -3.655 1.00 34.46 260 GLY A O 1
ATOM 2144 N N . LYS A 1 266 ? -3.052 7.036 -5.364 1.00 29.32 261 LYS A N 1
ATOM 2145 C CA . LYS A 1 266 ? -2.677 5.646 -5.598 1.00 26.76 261 LYS A CA 1
ATOM 2146 C C . LYS A 1 266 ? -1.810 5.649 -6.845 1.00 27.74 261 LYS A C 1
ATOM 2147 O O . LYS A 1 266 ? -2.293 5.991 -7.928 1.00 28.70 261 LYS A O 1
ATOM 2153 N N . ILE A 1 267 ? -0.526 5.331 -6.689 1.00 29.07 262 ILE A N 1
ATOM 2154 C CA . ILE A 1 267 ? 0.424 5.344 -7.802 1.00 26.01 262 ILE A CA 1
ATOM 2155 C C . ILE A 1 267 ? 0.789 3.913 -8.135 1.00 24.50 262 ILE A C 1
ATOM 2156 O O . ILE A 1 267 ? 1.439 3.234 -7.330 1.00 24.63 262 ILE A O 1
ATOM 2161 N N . HIS A 1 268 ? 0.419 3.461 -9.331 1.00 21.54 263 HIS A N 1
ATOM 2162 C CA . HIS A 1 268 ? 0.887 2.173 -9.807 1.00 23.32 263 HIS A CA 1
ATOM 2163 C C . HIS A 1 268 ? 2.069 2.381 -10.739 1.00 25.08 263 HIS A C 1
ATOM 2164 O O . HIS A 1 268 ? 2.047 3.266 -11.596 1.00 25.83 263 HIS A O 1
ATOM 2171 N N . VAL A 1 269 ? 3.103 1.569 -10.564 1.00 23.82 264 VAL A N 1
ATOM 2172 C CA . VAL A 1 269 ? 4.305 1.632 -11.387 1.00 23.59 264 VAL A CA 1
ATOM 2173 C C . VAL A 1 269 ? 4.395 0.336 -12.181 1.00 21.01 264 VAL A C 1
ATOM 2174 O O . VAL A 1 269 ? 4.527 -0.742 -11.597 1.00 22.60 264 VAL A O 1
ATOM 2178 N N . SER A 1 270 ? 4.323 0.441 -13.510 1.00 20.14 265 SER A N 1
ATOM 2179 C CA A SER A 1 270 ? 4.430 -0.705 -14.404 0.66 20.74 265 SER A CA 1
ATOM 2180 C CA B SER A 1 270 ? 4.419 -0.695 -14.415 0.34 21.80 265 SER A CA 1
ATOM 2181 C C . SER A 1 270 ? 5.784 -0.666 -15.091 1.00 24.07 265 SER A C 1
ATOM 2182 O O . SER A 1 270 ? 6.164 0.360 -15.660 1.00 22.56 265 SER A O 1
ATOM 2187 N N . MET A 1 271 ? 6.501 -1.790 -15.046 1.00 20.02 266 MET A N 1
ATOM 2188 C CA . MET A 1 271 ? 7.856 -1.919 -15.575 1.00 20.41 266 MET A CA 1
ATOM 2189 C C . MET A 1 271 ? 7.900 -3.012 -16.640 1.00 21.56 266 MET A C 1
ATOM 2190 O O . MET A 1 271 ? 7.307 -4.085 -16.466 1.00 21.76 266 MET A O 1
ATOM 2195 N N . ARG A 1 272 ? 8.627 -2.767 -17.729 1.00 20.03 267 ARG A N 1
ATOM 2196 C CA . ARG A 1 272 ? 8.788 -3.769 -18.788 1.00 20.01 267 ARG A CA 1
ATOM 2197 C C . ARG A 1 272 ? 10.239 -3.755 -19.241 1.00 24.86 267 ARG A C 1
ATOM 2198 O O . ARG A 1 272 ? 10.835 -2.682 -19.355 1.00 26.36 267 ARG A O 1
ATOM 2206 N N . SER A 1 273 ? 10.807 -4.923 -19.545 1.00 22.58 268 SER A N 1
ATOM 2207 C CA . SER A 1 273 ? 12.158 -4.930 -20.091 1.00 22.13 268 SER A CA 1
ATOM 2208 C C . SER A 1 273 ? 12.229 -5.871 -21.285 1.00 20.67 268 SER A C 1
ATOM 2209 O O . SER A 1 273 ? 11.332 -6.685 -21.524 1.00 23.28 268 SER A O 1
ATOM 2212 N N . LYS A 1 274 ? 13.323 -5.745 -22.036 1.00 21.86 269 LYS A N 1
ATOM 2213 C CA . LYS A 1 274 ? 13.438 -6.358 -23.355 1.00 22.25 269 LYS A CA 1
ATOM 2214 C C . LYS A 1 274 ? 14.376 -7.561 -23.376 1.00 29.98 269 LYS A C 1
ATOM 2215 O O . LYS A 1 274 ? 13.920 -8.685 -23.614 1.00 31.28 269 LYS A O 1
ATOM 2221 N N . ASP A 1 275 ? 15.674 -7.371 -23.137 1.00 27.90 270 ASP A N 1
ATOM 2222 C CA . ASP A 1 275 ? 16.660 -8.434 -23.339 1.00 33.01 270 ASP A CA 1
ATOM 2223 C C . ASP A 1 275 ? 17.245 -9.015 -22.060 1.00 38.34 270 ASP A C 1
ATOM 2224 O O . ASP A 1 275 ? 17.511 -10.218 -22.018 1.00 40.84 270 ASP A O 1
ATOM 2229 N N . TRP A 1 276 ? 17.494 -8.219 -21.016 1.00 28.37 271 TRP A N 1
ATOM 2230 C CA . TRP A 1 276 ? 18.295 -8.751 -19.918 1.00 32.41 271 TRP A CA 1
ATOM 2231 C C . TRP A 1 276 ? 17.960 -8.182 -18.544 1.00 32.47 271 TRP A C 1
ATOM 2232 O O . TRP A 1 276 ? 18.237 -8.825 -17.526 1.00 32.80 271 TRP A O 1
ATOM 2243 N N . PHE A 1 277 ? 17.398 -6.981 -18.488 1.00 28.22 272 PHE A N 1
ATOM 2244 C CA . PHE A 1 277 ? 17.243 -6.295 -17.209 1.00 27.59 272 PHE A CA 1
ATOM 2245 C C . PHE A 1 277 ? 16.073 -6.899 -16.439 1.00 26.93 272 PHE A C 1
ATOM 2246 O O . PHE A 1 277 ? 14.943 -6.929 -16.936 1.00 30.49 272 PHE A O 1
ATOM 2254 N N . ASN A 1 278 ? 16.338 -7.383 -15.225 1.00 26.71 273 ASN A N 1
ATOM 2255 C CA . ASN A 1 278 ? 15.322 -8.100 -14.452 1.00 25.49 273 ASN A CA 1
ATOM 2256 C C . ASN A 1 278 ? 14.502 -7.094 -13.650 1.00 25.93 273 ASN A C 1
ATOM 2257 O O . ASN A 1 278 ? 14.848 -6.738 -12.524 1.00 27.87 273 ASN A O 1
ATOM 2262 N N . VAL A 1 279 ? 13.368 -6.668 -14.217 1.00 24.52 274 VAL A N 1
ATOM 2263 C CA . VAL A 1 279 ? 12.548 -5.671 -13.534 1.00 24.01 274 VAL A CA 1
ATOM 2264 C C . VAL A 1 279 ? 11.843 -6.239 -12.309 1.00 26.19 274 VAL A C 1
ATOM 2265 O O . VAL A 1 279 ? 11.405 -5.467 -11.450 1.00 25.88 274 VAL A O 1
ATOM 2269 N N . ASN A 1 280 ? 11.706 -7.566 -12.193 1.00 24.67 275 ASN A N 1
ATOM 2270 C CA . ASN A 1 280 ? 11.120 -8.110 -10.971 1.00 26.94 275 ASN A CA 1
ATOM 2271 C C . ASN A 1 280 ? 12.009 -7.845 -9.767 1.00 29.52 275 ASN A C 1
ATOM 2272 O O . ASN A 1 280 ? 11.500 -7.624 -8.660 1.00 28.38 275 ASN A O 1
ATOM 2277 N N . GLU A 1 281 ? 13.330 -7.835 -9.959 1.00 28.42 276 GLU A N 1
ATOM 2278 C CA . GLU A 1 281 ? 14.222 -7.549 -8.838 1.00 32.65 276 GLU A CA 1
ATOM 2279 C C . GLU A 1 281 ? 14.063 -6.108 -8.370 1.00 28.03 276 GLU A C 1
ATOM 2280 O O . GLU A 1 281 ? 14.008 -5.845 -7.162 1.00 30.48 276 GLU A O 1
ATOM 2286 N N . VAL A 1 282 ? 13.977 -5.163 -9.309 1.00 26.67 277 VAL A N 1
ATOM 2287 C CA . VAL A 1 282 ? 13.760 -3.757 -8.956 1.00 24.91 277 VAL A CA 1
ATOM 2288 C C . VAL A 1 282 ? 12.400 -3.572 -8.287 1.00 27.52 277 VAL A C 1
ATOM 2289 O O . VAL A 1 282 ? 12.290 -2.887 -7.260 1.00 26.70 277 VAL A O 1
ATOM 2293 N N . ALA A 1 283 ? 11.348 -4.198 -8.838 1.00 24.75 278 ALA A N 1
ATOM 2294 C CA . ALA A 1 283 ? 10.007 -4.097 -8.246 1.00 24.98 278 ALA A CA 1
ATOM 2295 C C . ALA A 1 283 ? 9.976 -4.642 -6.839 1.00 25.06 278 ALA A C 1
ATOM 2296 O O . ALA A 1 283 ? 9.388 -4.031 -5.939 1.00 27.04 278 ALA A O 1
ATOM 2298 N N . PHE A 1 284 ? 10.508 -5.852 -6.663 1.00 25.70 279 PHE A N 1
ATOM 2299 C CA . PHE A 1 284 ? 10.514 -6.480 -5.350 1.00 26.52 279 PHE A CA 1
ATOM 2300 C C . PHE A 1 284 ? 11.220 -5.608 -4.325 1.00 28.73 279 PHE A C 1
ATOM 2301 O O . PHE A 1 284 ? 10.730 -5.438 -3.200 1.00 30.85 279 PHE A O 1
ATOM 2309 N N . GLU A 1 285 ? 12.359 -5.021 -4.704 1.00 27.02 280 GLU A N 1
ATOM 2310 C CA . GLU A 1 285 ? 13.104 -4.175 -3.780 1.00 28.96 280 GLU A CA 1
ATOM 2311 C C . GLU A 1 285 ? 12.304 -2.940 -3.380 1.00 31.95 280 GLU A C 1
ATOM 2312 O O . GLU A 1 285 ? 12.522 -2.384 -2.297 1.00 33.77 280 GLU A O 1
ATOM 2318 N N . LEU A 1 286 ? 11.366 -2.506 -4.225 1.00 26.63 281 LEU A N 1
ATOM 2319 C CA . LEU A 1 286 ? 10.515 -1.353 -3.962 1.00 26.17 281 LEU A CA 1
ATOM 2320 C C . LEU A 1 286 ? 9.189 -1.711 -3.302 1.00 27.73 281 LEU A C 1
ATOM 2321 O O . LEU A 1 286 ? 8.402 -0.806 -3.008 1.00 31.13 281 LEU A O 1
ATOM 2326 N N . GLY A 1 287 ? 8.907 -2.990 -3.085 1.00 27.69 282 GLY A N 1
ATOM 2327 C CA . GLY A 1 287 ? 7.678 -3.396 -2.436 1.00 29.82 282 GLY A CA 1
ATOM 2328 C C . GLY A 1 287 ? 6.665 -4.083 -3.323 1.00 28.82 282 GLY A C 1
ATOM 2329 O O . GLY A 1 287 ? 5.536 -4.319 -2.872 1.00 32.36 282 GLY A O 1
ATOM 2330 N N . GLY A 1 288 ? 7.027 -4.408 -4.560 1.00 26.15 283 GLY A N 1
ATOM 2331 C CA . GLY A 1 288 ? 6.131 -5.072 -5.486 1.00 28.71 283 GLY A CA 1
ATOM 2332 C C . GLY A 1 288 ? 6.673 -6.415 -5.932 1.00 28.90 283 GLY A C 1
ATOM 2333 O O . GLY A 1 288 ? 7.190 -7.181 -5.113 1.00 29.69 283 GLY A O 1
ATOM 2334 N N . GLY A 1 289 ? 6.586 -6.707 -7.223 1.00 25.06 284 GLY A N 1
ATOM 2335 C CA . GLY A 1 289 ? 7.058 -7.984 -7.714 1.00 24.66 284 GLY A CA 1
ATOM 2336 C C . GLY A 1 289 ? 6.608 -8.197 -9.142 1.00 24.06 284 GLY A C 1
ATOM 2337 O O . GLY A 1 289 ? 6.092 -7.286 -9.793 1.00 24.93 284 GLY A O 1
ATOM 2338 N N . GLY A 1 290 ? 6.816 -9.424 -9.615 1.00 25.55 285 GLY A N 1
ATOM 2339 C CA . GLY A 1 290 ? 6.440 -9.775 -10.964 1.00 25.43 285 GLY A CA 1
ATOM 2340 C C . GLY A 1 290 ? 7.433 -10.698 -11.637 1.00 25.31 285 GLY A C 1
ATOM 2341 O O . GLY A 1 290 ? 8.031 -11.563 -10.987 1.00 27.23 285 GLY A O 1
ATOM 2342 N N . HIS A 1 291 ? 7.619 -10.510 -12.937 1.00 25.38 286 HIS A N 1
ATOM 2343 C CA . HIS A 1 291 ? 8.437 -11.365 -13.779 1.00 27.17 286 HIS A CA 1
ATOM 2344 C C . HIS A 1 291 ? 9.686 -10.630 -14.244 1.00 26.94 286 HIS A C 1
ATOM 2345 O O . HIS A 1 291 ? 9.726 -9.396 -14.237 1.00 25.42 286 HIS A O 1
ATOM 2352 N N . PRO A 1 292 ? 10.728 -11.358 -14.665 1.00 27.99 287 PRO A N 1
ATOM 2353 C CA . PRO A 1 292 ? 11.952 -10.690 -15.145 1.00 25.85 287 PRO A CA 1
ATOM 2354 C C . PRO A 1 292 ? 11.724 -9.624 -16.205 1.00 27.24 287 PRO A C 1
ATOM 2355 O O . PRO A 1 292 ? 12.485 -8.646 -16.252 1.00 27.25 287 PRO A O 1
ATOM 2359 N N . ARG A 1 293 ? 10.717 -9.781 -17.072 1.00 24.32 288 ARG A N 1
ATOM 2360 C CA . ARG A 1 293 ? 10.469 -8.816 -18.134 1.00 21.75 288 ARG A CA 1
ATOM 2361 C C . ARG A 1 293 ? 9.231 -7.957 -17.917 1.00 20.59 288 ARG A C 1
ATOM 2362 O O . ARG A 1 293 ? 8.974 -7.060 -18.731 1.00 22.35 288 ARG A O 1
ATOM 2370 N N . ALA A 1 294 ? 8.446 -8.210 -16.868 1.00 22.02 289 ALA A N 1
ATOM 2371 C CA . ALA A 1 294 ? 7.254 -7.393 -16.611 1.00 22.73 289 ALA A CA 1
ATOM 2372 C C . ALA A 1 294 ? 6.896 -7.472 -15.135 1.00 21.36 289 ALA A C 1
ATOM 2373 O O . ALA A 1 294 ? 6.628 -8.560 -14.612 1.00 23.55 289 ALA A O 1
ATOM 2375 N N . ALA A 1 295 ? 6.879 -6.322 -14.467 1.00 20.28 290 ALA A N 1
ATOM 2376 C CA . ALA A 1 295 ? 6.681 -6.310 -13.025 1.00 21.65 290 ALA A CA 1
ATOM 2377 C C . ALA A 1 295 ? 6.118 -4.959 -12.622 1.00 21.52 290 ALA A C 1
ATOM 2378 O O . ALA A 1 295 ? 6.049 -4.027 -13.423 1.00 23.35 290 ALA A O 1
ATOM 2380 N N . GLY A 1 296 ? 5.720 -4.859 -11.363 1.00 21.96 291 GLY A N 1
ATOM 2381 C CA . GLY A 1 296 ? 5.138 -3.598 -10.940 1.00 24.23 291 GLY A CA 1
ATOM 2382 C C . GLY A 1 296 ? 5.180 -3.423 -9.441 1.00 22.83 291 GLY A C 1
ATOM 2383 O O . GLY A 1 296 ? 5.543 -4.326 -8.687 1.00 24.71 291 GLY A O 1
ATOM 2384 N N . VAL A 1 297 ? 4.790 -2.225 -9.015 1.00 21.97 292 VAL A N 1
ATOM 2385 C CA . VAL A 1 297 ? 4.679 -1.921 -7.596 1.00 22.17 292 VAL A CA 1
ATOM 2386 C C . VAL A 1 297 ? 3.642 -0.816 -7.450 1.00 25.00 292 VAL A C 1
ATOM 2387 O O . VAL A 1 297 ? 3.446 -0.002 -8.357 1.00 23.94 292 VAL A O 1
ATOM 2391 N N . THR A 1 298 ? 2.934 -0.821 -6.323 1.00 26.73 293 THR A N 1
ATOM 2392 C CA . THR A 1 298 ? 1.843 0.118 -6.102 1.00 24.74 293 THR A CA 1
ATOM 2393 C C . THR A 1 298 ? 2.063 0.833 -4.782 1.00 24.52 293 THR A C 1
ATOM 2394 O O . THR A 1 298 ? 2.400 0.193 -3.781 1.00 28.59 293 THR A O 1
ATOM 2398 N N . PHE A 1 299 ? 1.893 2.154 -4.796 1.00 25.20 294 PHE A N 1
ATOM 2399 C CA . PHE A 1 299 ? 2.047 2.986 -3.614 1.00 27.41 294 PHE A CA 1
ATOM 2400 C C . PHE A 1 299 ? 0.732 3.671 -3.294 1.00 27.93 294 PHE A C 1
ATOM 2401 O O . PHE A 1 299 ? -0.009 4.082 -4.191 1.00 32.24 294 PHE A O 1
ATOM 2409 N N . GLU A 1 300 ? 0.452 3.795 -2.006 1.00 27.44 295 GLU A N 1
ATOM 2410 C CA . GLU A 1 300 ? -0.730 4.481 -1.523 1.00 31.74 295 GLU A CA 1
ATOM 2411 C C . GLU A 1 300 ? -0.279 5.677 -0.702 1.00 36.92 295 GLU A C 1
ATOM 2412 O O . GLU A 1 300 ? 0.715 5.598 0.028 1.00 34.15 295 GLU A O 1
ATOM 2418 N N . GLY A 1 301 ? -0.988 6.792 -0.853 1.00 34.46 296 GLY A N 1
ATOM 2419 C CA . GLY A 1 301 ? -0.729 7.953 -0.023 1.00 34.02 296 GLY A CA 1
ATOM 2420 C C . GLY A 1 301 ? 0.516 8.744 -0.364 1.00 33.15 296 GLY A C 1
ATOM 2421 O O . GLY A 1 301 ? 1.049 9.438 0.505 1.00 34.62 296 GLY A O 1
ATOM 2422 N N . LYS A 1 302 ? 0.991 8.672 -1.610 1.00 32.21 297 LYS A N 1
ATOM 2423 C CA . LYS A 1 302 ? 2.185 9.401 -2.020 1.00 33.38 297 LYS A CA 1
ATOM 2424 C C . LYS A 1 302 ? 1.882 10.276 -3.230 1.00 31.53 297 LYS A C 1
ATOM 2425 O O . LYS A 1 302 ? 0.996 9.970 -4.029 1.00 33.60 297 LYS A O 1
ATOM 2431 N N . LYS A 1 303 ? 2.602 11.393 -3.332 1.00 30.07 298 LYS A N 1
ATOM 2432 C CA . LYS A 1 303 ? 2.513 12.243 -4.515 1.00 28.89 298 LYS A CA 1
ATOM 2433 C C . LYS A 1 303 ? 3.195 11.542 -5.672 1.00 28.83 298 LYS A C 1
ATOM 2434 O O . LYS A 1 303 ? 4.235 10.902 -5.490 1.00 28.57 298 LYS A O 1
ATOM 2440 N N . ILE A 1 304 ? 2.629 11.681 -6.877 1.00 28.18 299 ILE A N 1
ATOM 2441 C CA . ILE A 1 304 ? 3.332 11.133 -8.029 1.00 28.11 299 ILE A CA 1
ATOM 2442 C C . ILE A 1 304 ? 4.699 11.793 -8.157 1.00 26.21 299 ILE A C 1
ATOM 2443 O O . ILE A 1 304 ? 5.674 11.142 -8.551 1.00 30.35 299 ILE A O 1
ATOM 2448 N N . GLU A 1 305 ? 4.808 13.065 -7.752 1.00 32.37 300 GLU A N 1
ATOM 2449 C CA . GLU A 1 305 ? 6.083 13.778 -7.743 1.00 30.66 300 GLU A CA 1
ATOM 2450 C C . GLU A 1 305 ? 7.102 13.174 -6.784 1.00 32.58 300 GLU A C 1
ATOM 2451 O O . GLU A 1 305 ? 8.301 13.422 -6.950 1.00 29.98 300 GLU A O 1
ATOM 2457 N N . GLU A 1 306 ? 6.669 12.424 -5.761 1.00 29.15 301 GLU A N 1
ATOM 2458 C CA . GLU A 1 306 ? 7.636 11.757 -4.895 1.00 26.15 301 GLU A CA 1
ATOM 2459 C C . GLU A 1 306 ? 7.999 10.368 -5.400 1.00 26.76 301 GLU A C 1
ATOM 2460 O O . GLU A 1 306 ? 9.160 9.954 -5.311 1.00 29.77 301 GLU A O 1
ATOM 2466 N N . VAL A 1 307 ? 7.021 9.644 -5.938 1.00 25.71 302 VAL A N 1
ATOM 2467 C CA . VAL A 1 307 ? 7.265 8.271 -6.366 1.00 23.97 302 VAL A CA 1
ATOM 2468 C C . VAL A 1 307 ? 8.212 8.226 -7.559 1.00 24.04 302 VAL A C 1
ATOM 2469 O O . VAL A 1 307 ? 9.123 7.385 -7.613 1.00 24.47 302 VAL A O 1
ATOM 2473 N N . ILE A 1 308 ? 8.019 9.116 -8.531 1.00 23.15 303 ILE A N 1
ATOM 2474 C CA . ILE A 1 308 ? 8.758 9.033 -9.790 1.00 23.19 303 ILE A CA 1
ATOM 2475 C C . ILE A 1 308 ? 10.260 9.097 -9.528 1.00 23.56 303 ILE A C 1
ATOM 2476 O O . ILE A 1 308 ? 10.977 8.172 -9.937 1.00 23.19 303 ILE A O 1
ATOM 2481 N N . PRO A 1 309 ? 10.796 10.118 -8.843 1.00 23.77 304 PRO A N 1
ATOM 2482 C CA . PRO A 1 309 ? 12.258 10.166 -8.710 1.00 24.83 304 PRO A CA 1
ATOM 2483 C C . PRO A 1 309 ? 12.820 9.070 -7.824 1.00 24.77 304 PRO A C 1
ATOM 2484 O O . PRO A 1 309 ? 13.964 8.655 -8.039 1.00 26.27 304 PRO A O 1
ATOM 2488 N N . ARG A 1 310 ? 12.053 8.568 -6.850 1.00 24.29 305 ARG A N 1
ATOM 2489 C CA . ARG A 1 310 ? 12.551 7.466 -6.028 1.00 24.74 305 ARG A CA 1
ATOM 2490 C C . ARG A 1 310 ? 12.671 6.191 -6.841 1.00 25.57 305 ARG A C 1
ATOM 2491 O O . ARG A 1 310 ? 13.674 5.471 -6.739 1.00 27.49 305 ARG A O 1
ATOM 2499 N N . VAL A 1 311 ? 11.655 5.891 -7.653 1.00 23.56 306 VAL A N 1
ATOM 2500 C CA . VAL A 1 311 ? 11.703 4.688 -8.469 1.00 23.50 306 VAL A CA 1
ATOM 2501 C C . VAL A 1 311 ? 12.790 4.806 -9.528 1.00 23.68 306 VAL A C 1
ATOM 2502 O O . VAL A 1 311 ? 13.567 3.868 -9.745 1.00 25.63 306 VAL A O 1
ATOM 2506 N N . ILE A 1 312 ? 12.884 5.965 -10.182 1.00 23.50 307 ILE A N 1
ATOM 2507 C CA . ILE A 1 312 ? 13.888 6.127 -11.227 1.00 24.43 307 ILE A CA 1
ATOM 2508 C C . ILE A 1 312 ? 15.287 6.031 -10.625 1.00 25.56 307 ILE A C 1
ATOM 2509 O O . ILE A 1 312 ? 16.191 5.432 -11.215 1.00 24.99 307 ILE A O 1
ATOM 2514 N N . ASN A 1 313 ? 15.477 6.576 -9.420 1.00 25.42 308 ASN A N 1
ATOM 2515 C CA . ASN A 1 313 ? 16.786 6.473 -8.782 1.00 24.51 308 ASN A CA 1
ATOM 2516 C C . ASN A 1 313 ? 17.183 5.018 -8.567 1.00 27.99 308 ASN A C 1
ATOM 2517 O O . ASN A 1 313 ? 18.314 4.617 -8.869 1.00 26.04 308 ASN A O 1
ATOM 2522 N N . HIS A 1 314 ? 16.265 4.205 -8.036 1.00 26.57 309 HIS A N 1
ATOM 2523 C CA . HIS A 1 314 ? 16.621 2.818 -7.774 1.00 24.65 309 HIS A CA 1
ATOM 2524 C C . HIS A 1 314 ? 16.847 2.055 -9.070 1.00 26.01 309 HIS A C 1
ATOM 2525 O O . HIS A 1 314 ? 17.760 1.225 -9.160 1.00 27.69 309 HIS A O 1
ATOM 2532 N N . LEU A 1 315 ? 16.024 2.330 -10.082 1.00 24.37 310 LEU A N 1
ATOM 2533 C CA . LEU A 1 315 ? 16.198 1.699 -11.383 1.00 25.97 310 LEU A CA 1
ATOM 2534 C C . LEU A 1 315 ? 17.563 2.027 -11.971 1.00 26.38 310 LEU A C 1
ATOM 2535 O O . LEU A 1 315 ? 18.253 1.143 -12.496 1.00 26.85 310 LEU A O 1
ATOM 2540 N N . LEU A 1 316 ? 17.967 3.299 -11.895 1.00 26.41 311 LEU A N 1
ATOM 2541 C CA . LEU A 1 316 ? 19.258 3.698 -12.445 1.00 26.38 311 LEU A CA 1
ATOM 2542 C C . LEU A 1 316 ? 20.407 3.008 -11.725 1.00 26.92 311 LEU A C 1
ATOM 2543 O O . LEU A 1 316 ? 21.368 2.570 -12.364 1.00 28.60 311 LEU A O 1
ATOM 2548 N N . LYS A 1 317 ? 20.339 2.909 -10.393 1.00 24.76 312 LYS A N 1
ATOM 2549 C CA . LYS A 1 317 ? 21.406 2.228 -9.670 1.00 27.75 312 LYS A CA 1
ATOM 2550 C C . LYS A 1 317 ? 21.462 0.756 -10.047 1.00 30.26 312 LYS A C 1
ATOM 2551 O O . LYS A 1 317 ? 22.548 0.214 -10.289 1.00 32.21 312 LYS A O 1
ATOM 2557 N N . LYS A 1 318 ? 20.302 0.099 -10.135 1.00 28.12 313 LYS A N 1
ATOM 2558 C CA . LYS A 1 318 ? 20.301 -1.307 -10.535 1.00 28.51 313 LYS A CA 1
ATOM 2559 C C . LYS A 1 318 ? 20.779 -1.476 -11.973 1.00 31.31 313 LYS A C 1
ATOM 2560 O O . LYS A 1 318 ? 21.465 -2.456 -12.291 1.00 31.77 313 LYS A O 1
ATOM 2566 N N . PHE A 1 319 ? 20.426 -0.532 -12.851 1.00 28.67 314 PHE A N 1
ATOM 2567 C CA . PHE A 1 319 ? 20.847 -0.621 -14.247 1.00 27.13 314 PHE A CA 1
ATOM 2568 C C . PHE A 1 319 ? 22.361 -0.490 -14.365 1.00 34.19 314 PHE A C 1
ATOM 2569 O O . PHE A 1 319 ? 23.010 -1.279 -15.061 1.00 33.98 314 PHE A O 1
ATOM 2577 N N . LYS A 1 320 ? 22.948 0.487 -13.665 1.00 30.54 315 LYS A N 1
ATOM 2578 C CA . LYS A 1 320 ? 24.400 0.642 -13.713 1.00 34.04 315 LYS A CA 1
ATOM 2579 C C . LYS A 1 320 ? 25.100 -0.580 -13.142 1.00 41.41 315 LYS A C 1
ATOM 2580 O O . LYS A 1 320 ? 26.122 -1.027 -13.678 1.00 41.52 315 LYS A O 1
ATOM 2586 N N . GLU A 1 321 ? 24.570 -1.132 -12.049 1.00 34.83 316 GLU A N 1
ATOM 2587 C CA . GLU A 1 321 ? 25.145 -2.353 -11.495 1.00 38.95 316 GLU A CA 1
ATOM 2588 C C . GLU A 1 321 ? 25.015 -3.514 -12.475 1.00 46.62 316 GLU A C 1
ATOM 2589 O O . GLU A 1 321 ? 25.921 -4.348 -12.584 1.00 44.65 316 GLU A O 1
ATOM 2595 N N . GLY A 1 322 ? 23.899 -3.579 -13.204 1.00 41.10 317 GLY A N 1
ATOM 2596 C CA . GLY A 1 322 ? 23.729 -4.645 -14.176 1.00 45.94 317 GLY A CA 1
ATOM 2597 C C . GLY A 1 322 ? 24.673 -4.520 -15.358 1.00 48.46 317 GLY A C 1
ATOM 2598 O O . GLY A 1 322 ? 25.150 -5.525 -15.891 1.00 54.51 317 GLY A O 1
ATOM 2599 N N . VAL A 1 323 ? 24.956 -3.289 -15.785 1.00 44.79 318 VAL A N 1
ATOM 2600 C CA . VAL A 1 323 ? 25.867 -3.093 -16.908 1.00 44.26 318 VAL A CA 1
ATOM 2601 C C . VAL A 1 323 ? 27.282 -3.511 -16.529 1.00 58.53 318 VAL A C 1
ATOM 2602 O O . VAL A 1 323 ? 28.004 -4.107 -17.337 1.00 62.79 318 VAL A O 1
ATOM 2606 N N . GLU A 1 324 ? 27.694 -3.240 -15.290 1.00 61.38 319 GLU A N 1
ATOM 2607 C CA . GLU A 1 324 ? 29.017 -3.648 -14.829 1.00 70.08 319 GLU A CA 1
ATOM 2608 C C . GLU A 1 324 ? 29.109 -5.163 -14.670 1.00 72.51 319 GLU A C 1
ATOM 2609 O O . GLU A 1 324 ? 29.543 -5.654 -13.623 1.00 78.69 319 GLU A O 1
ATOM 2615 N N . SER A 1 325 ? 28.703 -5.902 -15.703 1.00 75.64 320 SER A N 1
ATOM 2616 C CA . SER A 1 325 ? 28.761 -7.363 -15.739 1.00 78.03 320 SER A CA 1
ATOM 2617 C C . SER A 1 325 ? 28.204 -8.024 -14.478 1.00 76.65 320 SER A C 1
ATOM 2618 O O . SER A 1 325 ? 27.358 -7.457 -13.784 1.00 73.09 320 SER A O 1
#

Radius of gyration: 19.89 Å; Cα contacts (8 Å, |Δi|>4): 645; chains: 1; bounding box: 56×51×42 Å

Foldseek 3Di:
DDALVVVLVVLVVFQFEEEFEFEVDDQLRQLLQVLLQVLSVLVVGHYAYEACYDDDPLCVPAPPSVSYDNDDPGDGQEYEYEADQELVRRPPCSVCQVPHQYEYQHQDPNRPCSGPHYHYHVLALGSLLSSVVSSVVNPGDDAQSSLQSSLRRLCVSCVRQPHPSNDPSSVVSNVVSVVRNHPVVSSCCSPPVDADPLLVVLLVQQVVQWDADDVRQEIEGEAAQVNCVVSVHAVVSCPCSQVVSQPPPNHAKYWYWYQPPHQKIKIKMAGDDFAQVQVLQVVVPWGDGRGITIHIGGRDDSVVVVVVSVVSVVVSVVVVVVD

Nearest PDB structures (foldseek):
  5o4z-assembly1_A  TM=1.001E+00  e=1.068E-68  Thermotoga maritima
  5o25-assembly1_B  TM=8.869E-01  e=4.548E-67  Thermotoga maritima
  5jju-assembly1_B  TM=8.941E-01  e=3.266E-30  Mycobacterium tuberculosis H37Ra
  4ls9-assembly1_B  TM=8.134E-01  e=3.904E-30  Mycolicibacterium smegmatis MC2 155
  4py9-assembly1_A  TM=8.492E-01  e=3.681E-27  Bacteroides fragilis

Sequence (323 aa):
GSGMDEIVKVLSSQHDRILVVGHIMPDGDCVSSVLSLTLLGLEKLGKEVKKAAVDYKIPYVFEKFPYIDKIEENPNFDPEELLVVVNASSSPDRIGKFQDLLDKVPSVVIDHHSTNTNFGNWNWVDPSFAATAQMIFRINKALGVEYDSSNLATLNYLGIATNTGFFRHSSNADVVRVFEDAYKLVKMGADAHFVAKEILENKRFEQFKLFAEVLERLQLLENGKIAYSYIDYDTYLRHNCTDEDSAGFVGELRSSIRGVEVVAVLFMEFPRGKIHVSSMRSKDWFNVNEVAFELGGGGHPRAAGVTFEGKKIEEVIPRVINHLLKKFKEGVES

B-factor: mean 32.69, std 12.61, range [18.56, 100.11]